Protein AF-A0AAW6EBH7-F1 (afdb_monomer_lite)

pLDDT: mean 76.97, std 14.74, range [30.23, 96.5]

Radius of gyration: 25.91 Å; chains: 1; bounding box: 58×56×72 Å

Foldseek 3Di:
DPDPPQDVLNVLLVVVVVVVVVVVVVVCPVVVVVVVVVVLVVVLVVVLVVPPPPVVVSVVSVVVSVVVVVVVVVVVVVVVVVVVVVVVVCLVVVVPPLVVLLVCCVNQLVSLLVVLVVLLVCCQVCVVPDDPVRVLVSLLSSLVSLLVNLVSLLVCLSVVVVQEDCDPCCVVPVSHDYPVVVVVSVVSSVQSRWDWDDDPQAWIKTWRGDPPDPRTDIHIDGDDPVSVVSVVVSVVSSVVSVVSNVVSVVSSCVVCVVCVVVPD

Secondary structure (DSSP, 8-state):
----PPPHHHHHHHHHHHHHHHHHHHT-HHHHHHHHHHHHHHHHHHHHHHTTT-HHHHHHHHHHHHHHHHHHHHHHHHHHHHHHHHHHHHHHTT-S-HHHHHHHIIIIIHHHHHHHHHHHHHHHHHTTTS-HHHHHHHHHHHHHHHHHHHHHHHTTGGGHHHHEES-HHHHHHH-PEEHHHHHHHHHHHHHHSPEEEEETTTEEEEEES-TTSTT-EEEEEE--HHHHHHHHHHHHHHHHHHHHHHHHHHHHHHHHHTTGGG--

Structure (mmCIF, N/CA/C/O backbone):
data_AF-A0AAW6EBH7-F1
#
_entry.id   AF-A0AAW6EBH7-F1
#
loop_
_atom_site.group_PDB
_atom_site.id
_atom_site.type_symbol
_atom_site.label_atom_id
_atom_site.label_alt_id
_atom_site.label_comp_id
_atom_site.label_asym_id
_atom_site.label_entity_id
_atom_site.label_seq_id
_atom_site.pdbx_PDB_ins_code
_atom_site.Cartn_x
_atom_site.Cartn_y
_atom_site.Cartn_z
_atom_site.occupancy
_atom_site.B_iso_or_equiv
_atom_site.auth_seq_id
_atom_site.auth_comp_id
_atom_site.auth_asym_id
_atom_site.auth_atom_id
_atom_site.pdbx_PDB_model_num
ATOM 1 N N . MET A 1 1 ? 12.430 17.322 -23.556 1.00 30.23 1 MET A N 1
ATOM 2 C CA . MET A 1 1 ? 11.686 16.835 -22.374 1.00 30.23 1 MET A CA 1
ATOM 3 C C . MET A 1 1 ? 10.198 16.854 -22.704 1.00 30.23 1 MET A C 1
ATOM 5 O O . MET A 1 1 ? 9.618 17.930 -22.773 1.00 30.23 1 MET A O 1
ATOM 9 N N . LYS A 1 2 ? 9.589 15.702 -23.018 1.00 34.19 2 LYS A N 1
ATOM 10 C CA . LYS A 1 2 ? 8.123 15.614 -23.096 1.00 34.19 2 LYS A CA 1
ATOM 11 C C . LYS A 1 2 ? 7.612 15.612 -21.656 1.00 34.19 2 LYS A C 1
ATOM 13 O O . LYS A 1 2 ? 7.973 14.725 -20.893 1.00 34.19 2 LYS A O 1
ATOM 18 N N . TYR A 1 3 ? 6.868 16.648 -21.285 1.00 39.41 3 TYR A N 1
ATOM 19 C CA . TYR A 1 3 ? 6.261 16.780 -19.965 1.00 39.41 3 TYR A CA 1
ATOM 20 C C . TYR A 1 3 ? 5.386 15.555 -19.681 1.00 39.41 3 TYR A C 1
ATOM 22 O O . TYR A 1 3 ? 4.477 15.257 -20.458 1.00 39.41 3 TYR A O 1
ATOM 30 N N . ILE A 1 4 ? 5.658 14.858 -18.577 1.00 45.28 4 ILE A N 1
ATOM 31 C CA . ILE A 1 4 ? 4.699 13.928 -17.979 1.00 45.28 4 ILE A CA 1
ATOM 32 C C . ILE A 1 4 ? 3.518 14.803 -17.565 1.00 45.28 4 ILE A C 1
ATOM 34 O O . ILE A 1 4 ? 3.624 15.616 -16.648 1.00 45.28 4 ILE A O 1
ATOM 38 N N . LYS A 1 5 ? 2.428 14.734 -18.327 1.00 43.59 5 LYS A N 1
ATOM 39 C CA . LYS A 1 5 ? 1.193 15.438 -17.999 1.00 43.59 5 LYS A CA 1
ATOM 40 C C . LYS A 1 5 ? 0.606 14.707 -16.800 1.00 43.59 5 LYS A C 1
ATOM 42 O O . LYS A 1 5 ? 0.303 13.521 -16.927 1.00 43.59 5 LYS A O 1
ATOM 47 N N . PHE A 1 6 ? 0.497 15.381 -15.657 1.00 44.84 6 PHE A N 1
ATOM 48 C CA . PHE A 1 6 ? -0.235 14.813 -14.535 1.00 44.84 6 PHE A CA 1
ATOM 49 C C . PHE A 1 6 ? -1.642 14.469 -15.028 1.00 44.84 6 PHE A C 1
ATOM 51 O O . PHE A 1 6 ? -2.294 15.287 -15.676 1.00 44.84 6 PHE A O 1
ATOM 58 N N . THR A 1 7 ? -2.067 13.228 -14.822 1.00 60.81 7 THR A N 1
ATOM 59 C CA . THR A 1 7 ? -3.453 12.847 -15.111 1.00 60.81 7 THR A CA 1
ATOM 60 C C . THR A 1 7 ? -4.364 13.530 -14.089 1.00 60.81 7 THR A C 1
ATOM 62 O O . THR A 1 7 ? -3.941 13.767 -12.958 1.00 60.81 7 THR A O 1
ATOM 65 N N . ASP A 1 8 ? -5.617 13.824 -14.443 1.00 55.00 8 ASP A N 1
ATOM 66 C CA . ASP A 1 8 ? -6.574 14.517 -13.554 1.00 55.00 8 ASP A CA 1
ATOM 67 C C . ASP A 1 8 ? -6.682 13.857 -12.157 1.00 55.00 8 ASP A C 1
ATOM 69 O O . ASP A 1 8 ? -6.955 14.504 -11.146 1.00 55.00 8 ASP A O 1
ATOM 73 N N . TRP A 1 9 ? -6.394 12.556 -12.073 1.00 57.38 9 TRP A N 1
ATOM 74 C CA . TRP A 1 9 ? -6.361 11.777 -10.835 1.00 57.38 9 TRP A CA 1
ATOM 75 C C . TRP A 1 9 ? -5.127 12.032 -9.960 1.00 57.38 9 TRP A C 1
ATOM 77 O O . TRP A 1 9 ? -5.246 12.040 -8.735 1.00 57.38 9 TRP A O 1
ATOM 87 N N . GLN A 1 10 ? -3.958 12.287 -10.559 1.00 57.97 10 GLN A N 1
ATOM 88 C CA . GLN A 1 10 ? -2.766 12.745 -9.835 1.00 57.97 10 GLN A CA 1
ATOM 89 C C . GLN A 1 10 ? -3.013 14.108 -9.191 1.00 57.97 10 GLN A C 1
ATOM 91 O O . GLN A 1 10 ? -2.682 14.294 -8.021 1.00 57.97 10 GLN A O 1
ATOM 96 N N . GLU A 1 11 ? -3.665 15.026 -9.907 1.00 68.94 11 GLU A N 1
ATOM 97 C CA . GLU A 1 11 ? -4.041 16.333 -9.358 1.00 68.94 11 GLU A CA 1
ATOM 98 C C . GLU A 1 11 ? -5.078 16.211 -8.231 1.00 68.94 11 GLU A C 1
ATOM 100 O O . GLU A 1 11 ? -4.975 16.898 -7.212 1.00 68.94 11 GLU A O 1
ATOM 105 N N . LEU A 1 12 ? -6.045 15.293 -8.357 1.00 69.94 12 LEU A N 1
ATOM 106 C CA . LEU A 1 12 ? -7.022 14.999 -7.303 1.00 69.94 12 LEU A CA 1
ATOM 107 C C . LEU A 1 12 ? -6.380 14.402 -6.043 1.00 69.94 12 LEU A C 1
ATOM 109 O O . LEU A 1 12 ? -6.738 14.811 -4.936 1.00 69.94 12 LEU A O 1
ATOM 113 N N . GLY A 1 13 ? -5.447 13.457 -6.194 1.00 63.84 13 GLY A N 1
ATOM 114 C CA . GLY A 1 13 ? -4.683 12.895 -5.078 1.00 63.84 13 GLY A CA 1
ATOM 115 C C . GLY A 1 13 ? -3.861 13.971 -4.368 1.00 63.84 13 GLY A C 1
ATOM 116 O O . GLY A 1 13 ? -3.983 14.144 -3.156 1.00 63.84 13 GLY A O 1
ATOM 117 N N . LEU A 1 14 ? -3.130 14.779 -5.144 1.00 72.56 14 LEU A N 1
ATOM 118 C CA . LEU A 1 14 ? -2.322 15.883 -4.629 1.00 72.56 14 LEU A CA 1
ATOM 119 C C . LEU A 1 14 ? -3.177 16.909 -3.870 1.00 72.56 14 LEU A C 1
ATOM 121 O O . LEU A 1 14 ? -2.802 17.363 -2.793 1.00 72.56 14 LEU A O 1
ATOM 125 N N . LYS A 1 15 ? -4.358 17.248 -4.399 1.00 76.06 15 LYS A N 1
ATOM 126 C CA . LYS A 1 15 ? -5.296 18.168 -3.746 1.00 76.06 15 LYS A CA 1
ATOM 127 C C . LYS A 1 15 ? -5.773 17.636 -2.392 1.00 76.06 15 LYS A C 1
ATOM 129 O O . LYS A 1 15 ? -5.818 18.400 -1.430 1.00 76.06 15 LYS A O 1
ATOM 134 N N . LYS A 1 16 ? -6.098 16.342 -2.303 1.00 71.69 16 LYS A N 1
ATOM 135 C CA . LYS A 1 16 ? -6.512 15.708 -1.039 1.00 71.69 16 LYS A CA 1
ATOM 136 C C . LYS A 1 16 ? -5.374 15.682 -0.019 1.00 71.69 16 LYS A C 1
ATOM 138 O O . LYS A 1 16 ? -5.606 16.017 1.140 1.00 71.69 16 LYS A O 1
ATOM 143 N N . ASP A 1 17 ? -4.156 15.369 -0.456 1.00 73.62 17 ASP A N 1
ATOM 144 C CA . ASP A 1 17 ? -2.973 15.383 0.409 1.00 73.62 17 ASP A CA 1
ATOM 145 C C . ASP A 1 17 ? -2.676 16.799 0.934 1.00 73.62 17 ASP A C 1
ATOM 147 O O . ASP A 1 17 ? -2.412 16.987 2.123 1.00 73.62 17 ASP A O 1
ATOM 151 N N . VAL A 1 18 ? -2.801 17.824 0.084 1.00 77.31 18 VAL A N 1
ATOM 152 C CA . VAL A 1 18 ? -2.658 19.235 0.481 1.00 77.31 18 VAL A CA 1
ATOM 153 C C . VAL A 1 18 ? -3.722 19.646 1.504 1.00 77.31 18 VAL A C 1
ATOM 155 O O . VAL A 1 18 ? -3.405 20.339 2.476 1.00 77.31 18 VAL A O 1
ATOM 158 N N . ASP A 1 19 ? -4.970 19.210 1.333 1.00 73.38 19 ASP A N 1
ATOM 159 C CA . ASP A 1 19 ? -6.050 19.504 2.279 1.00 73.38 19 ASP A CA 1
ATOM 160 C C . ASP A 1 19 ? -5.835 18.820 3.645 1.00 73.38 19 ASP A C 1
ATOM 162 O O . ASP A 1 19 ? -6.065 19.444 4.688 1.00 73.38 19 ASP A O 1
ATOM 166 N N . ASP A 1 20 ? -5.336 17.582 3.667 1.00 73.50 20 ASP A N 1
ATOM 167 C CA . ASP A 1 20 ? -4.972 16.865 4.897 1.00 73.50 20 ASP A CA 1
ATOM 168 C C . ASP A 1 20 ? -3.780 17.521 5.614 1.00 73.50 20 ASP A C 1
ATOM 170 O O . ASP A 1 20 ? -3.823 17.729 6.836 1.00 73.50 20 ASP A O 1
ATOM 174 N N . ILE A 1 21 ? -2.743 17.927 4.870 1.00 71.06 21 ILE A N 1
ATOM 175 C CA . ILE A 1 21 ? -1.613 18.701 5.407 1.00 71.06 21 ILE A CA 1
ATOM 176 C C . ILE A 1 21 ? -2.128 20.002 6.021 1.00 71.06 21 ILE A C 1
ATOM 178 O O . ILE A 1 21 ? -1.807 20.321 7.167 1.00 71.06 21 ILE A O 1
ATOM 182 N N . ARG A 1 22 ? -2.993 20.733 5.308 1.00 76.88 22 ARG A N 1
ATOM 183 C CA . ARG A 1 22 ? -3.586 21.982 5.798 1.00 76.88 22 ARG A CA 1
ATOM 184 C C . ARG A 1 22 ? -4.357 21.774 7.099 1.00 76.88 22 ARG A C 1
ATOM 186 O O . ARG A 1 22 ? -4.211 22.581 8.018 1.00 76.88 22 ARG A O 1
ATOM 193 N N . ARG A 1 23 ? -5.167 20.714 7.204 1.00 71.19 23 ARG A N 1
ATOM 194 C CA . ARG A 1 23 ? -5.906 20.369 8.435 1.00 71.19 23 ARG A CA 1
ATOM 195 C C . ARG A 1 23 ? -4.962 20.025 9.584 1.00 71.19 23 ARG A C 1
ATOM 197 O O . ARG A 1 23 ? -5.179 20.484 10.706 1.00 71.19 23 ARG A O 1
ATOM 204 N N . THR A 1 24 ? -3.901 19.279 9.295 1.00 65.19 24 THR A N 1
ATOM 205 C CA . THR A 1 24 ? -2.901 18.859 10.283 1.00 65.19 24 THR A CA 1
ATOM 206 C C . THR A 1 24 ? -2.092 20.045 10.804 1.00 65.19 24 THR A C 1
ATOM 208 O O . THR A 1 24 ? -1.956 20.192 12.018 1.00 65.19 24 THR A O 1
ATOM 211 N N . ILE A 1 25 ? -1.662 20.956 9.924 1.00 63.72 25 ILE A N 1
ATOM 212 C CA . ILE A 1 25 ? -1.002 22.217 10.298 1.00 63.72 25 ILE A CA 1
ATOM 213 C C . ILE A 1 25 ? -1.929 23.060 11.178 1.00 63.72 25 ILE A C 1
ATOM 215 O O . ILE A 1 25 ? -1.510 23.556 12.219 1.00 63.72 25 ILE A O 1
ATOM 219 N N . LYS A 1 26 ? -3.220 23.154 10.830 1.00 63.09 26 LYS A N 1
ATOM 220 C CA . LYS A 1 26 ? -4.211 23.876 11.644 1.00 63.09 26 LYS A CA 1
ATOM 221 C C . LYS A 1 26 ? -4.402 23.284 13.045 1.00 63.09 26 LYS A C 1
ATOM 223 O O . LYS A 1 26 ? -4.904 23.974 13.927 1.00 63.09 26 LYS A O 1
ATOM 228 N N . SER A 1 27 ? -4.042 22.016 13.253 1.00 61.81 27 SER A N 1
ATOM 229 C CA . SER A 1 27 ? -4.275 21.316 14.517 1.00 61.81 27 SER A CA 1
ATOM 230 C C . SER A 1 27 ? -3.287 21.679 15.634 1.00 61.81 27 SER A C 1
ATOM 232 O O . SER A 1 27 ? -3.526 21.263 16.765 1.00 61.81 27 SER A O 1
ATOM 234 N N . ASN A 1 28 ? -2.223 22.455 15.356 1.00 56.47 28 ASN A N 1
ATOM 235 C CA . ASN A 1 28 ? -1.238 23.049 16.290 1.00 56.47 28 ASN A CA 1
ATOM 236 C C . ASN A 1 28 ? -0.628 22.141 17.388 1.00 56.47 28 ASN A C 1
ATOM 238 O O . ASN A 1 28 ? 0.199 22.603 18.173 1.00 56.47 28 ASN A O 1
ATOM 242 N N . LYS A 1 29 ? -0.967 20.848 17.453 1.00 54.03 29 LYS A N 1
ATOM 243 C CA . LYS A 1 29 ? -0.611 19.954 18.566 1.00 54.03 29 LYS A CA 1
ATOM 244 C C . LYS A 1 29 ? 0.894 19.741 18.717 1.00 54.03 29 LYS A C 1
ATOM 246 O O . LYS A 1 29 ? 1.368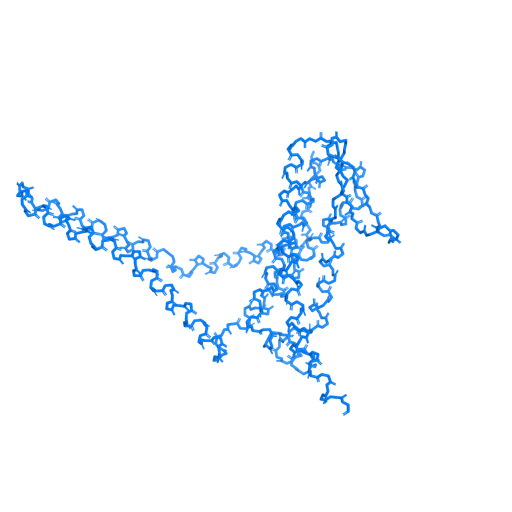 19.635 19.841 1.00 54.03 29 LYS A O 1
ATOM 251 N N . SER A 1 30 ? 1.637 19.698 17.609 1.00 53.75 30 SER A N 1
ATOM 252 C CA . SER A 1 30 ? 3.090 19.483 17.645 1.00 53.75 30 SER A CA 1
ATOM 253 C C . SER A 1 30 ? 3.871 20.746 18.008 1.00 53.75 30 SER A C 1
ATOM 255 O O . SER A 1 30 ? 4.877 20.636 18.697 1.00 53.75 30 SER A O 1
ATOM 257 N N . LEU A 1 31 ? 3.404 21.929 17.588 1.00 55.16 31 LEU A N 1
ATOM 258 C CA . LEU A 1 31 ? 4.073 23.207 17.867 1.00 55.16 31 LEU A CA 1
ATOM 259 C C . LEU A 1 31 ? 4.028 23.555 19.357 1.00 55.16 31 LEU A C 1
ATOM 261 O O . LEU A 1 31 ? 5.021 23.997 19.919 1.00 55.16 31 LEU A O 1
ATOM 265 N N . ILE A 1 32 ? 2.902 23.285 20.021 1.00 56.88 32 ILE A N 1
ATOM 266 C CA . ILE A 1 32 ? 2.743 23.577 21.452 1.00 56.88 32 ILE A CA 1
ATOM 267 C C . ILE A 1 32 ? 3.753 22.775 22.290 1.00 56.88 32 ILE A C 1
ATOM 269 O O . ILE A 1 32 ? 4.333 23.310 23.231 1.00 56.88 32 ILE A O 1
ATOM 273 N N . SER A 1 33 ? 4.014 21.512 21.931 1.00 54.28 33 SER A N 1
ATOM 274 C CA . SER A 1 33 ? 4.935 20.657 22.690 1.00 54.28 33 SER A CA 1
ATOM 275 C C . SER A 1 33 ? 6.393 21.111 22.587 1.00 54.28 33 SER A C 1
ATOM 277 O O . SER A 1 33 ? 7.095 21.091 23.596 1.00 54.28 33 SER A O 1
ATOM 279 N N . THR A 1 34 ? 6.863 21.513 21.402 1.00 64.81 34 THR A N 1
ATOM 280 C CA . THR A 1 34 ? 8.240 22.001 21.219 1.00 64.81 34 THR A CA 1
ATOM 281 C C . THR A 1 34 ? 8.438 23.373 21.857 1.00 64.81 34 THR A C 1
ATOM 283 O O . THR A 1 34 ? 9.408 23.557 22.588 1.00 64.81 34 THR A O 1
ATOM 286 N N . THR A 1 35 ? 7.478 24.292 21.709 1.00 63.81 35 THR A N 1
ATOM 287 C CA . THR A 1 35 ? 7.549 25.621 22.342 1.00 63.81 35 THR A CA 1
ATOM 288 C C . THR A 1 35 ? 7.547 25.539 23.874 1.00 63.81 35 THR A C 1
ATOM 290 O O . THR A 1 35 ? 8.257 26.299 24.534 1.00 63.81 35 THR A O 1
ATOM 293 N N . CYS A 1 36 ? 6.810 24.596 24.474 1.00 62.97 36 CYS A N 1
ATOM 294 C CA . CYS A 1 36 ? 6.852 24.381 25.924 1.00 62.97 36 CYS A CA 1
ATOM 295 C C . CYS A 1 36 ? 8.232 23.907 26.410 1.00 62.97 36 CYS A C 1
ATOM 297 O O . CYS A 1 36 ? 8.708 24.393 27.435 1.00 62.97 36 CYS A O 1
ATOM 299 N N . VAL A 1 37 ? 8.890 23.003 25.676 1.00 68.06 37 VAL A N 1
ATOM 300 C CA . VAL A 1 37 ? 10.243 22.530 26.021 1.00 68.06 37 VAL A CA 1
ATOM 301 C C . VAL A 1 37 ? 11.261 23.662 25.888 1.00 68.06 37 VAL A C 1
ATOM 303 O O . VAL A 1 37 ? 12.045 23.882 26.809 1.00 68.06 37 VAL A O 1
ATOM 306 N N . GLU A 1 38 ? 11.206 24.431 24.800 1.00 70.69 38 GLU A N 1
ATOM 307 C CA . GLU A 1 38 ? 12.081 25.594 24.590 1.00 70.69 38 GLU A CA 1
ATOM 308 C C . GLU A 1 38 ? 11.918 26.642 25.701 1.00 70.69 38 GLU A C 1
ATOM 310 O O . GLU A 1 38 ? 12.908 27.168 26.210 1.00 70.69 38 GLU A O 1
ATOM 315 N N . THR A 1 39 ? 10.683 26.885 26.149 1.00 70.69 39 THR A N 1
ATOM 316 C CA . THR A 1 39 ? 10.397 27.823 27.247 1.00 70.69 39 THR A CA 1
ATOM 317 C C . THR A 1 39 ? 10.984 27.335 28.575 1.00 70.69 39 THR A C 1
ATOM 319 O O . THR A 1 39 ? 11.572 28.122 29.314 1.00 70.69 39 THR A O 1
ATOM 322 N N . ILE A 1 40 ? 10.874 26.037 28.880 1.00 71.88 40 ILE A N 1
ATOM 323 C CA . ILE A 1 40 ? 11.453 25.456 30.103 1.00 71.88 40 ILE A CA 1
ATOM 324 C C . 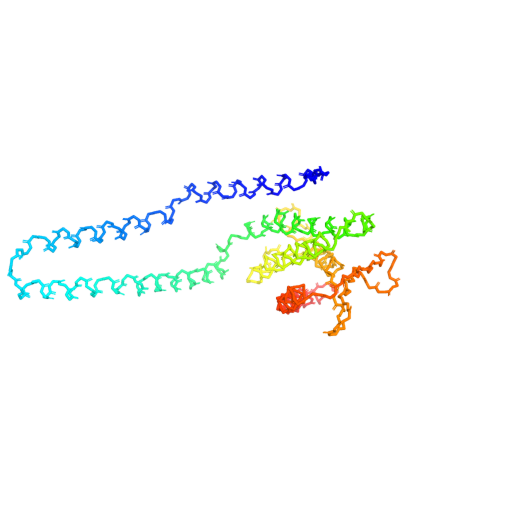ILE A 1 40 ? 12.984 25.558 30.078 1.00 71.88 40 ILE A C 1
ATOM 326 O O . ILE A 1 40 ? 13.581 25.966 31.074 1.00 71.88 40 ILE A O 1
ATOM 330 N N . VAL A 1 41 ? 13.620 25.252 28.942 1.00 74.88 41 VAL A N 1
ATOM 331 C CA . VAL A 1 41 ? 15.079 25.380 28.779 1.00 74.88 41 VAL A CA 1
ATOM 332 C C . VAL A 1 41 ? 15.526 26.834 28.952 1.00 74.88 41 VAL A C 1
ATOM 334 O O . VAL A 1 41 ? 16.499 27.095 29.661 1.00 74.88 41 VAL A O 1
ATOM 337 N N . ALA A 1 42 ? 14.787 27.790 28.382 1.00 76.31 42 ALA A N 1
ATOM 338 C CA . ALA A 1 42 ? 15.072 29.212 28.549 1.00 76.31 42 ALA A CA 1
ATOM 339 C C . ALA A 1 42 ? 14.967 29.656 30.021 1.00 76.31 42 ALA A C 1
ATOM 341 O O . ALA A 1 42 ? 15.850 30.361 30.507 1.00 76.31 42 ALA A O 1
ATOM 342 N N . ILE A 1 43 ? 13.945 29.198 30.757 1.00 74.88 43 ILE A N 1
ATOM 343 C CA . ILE A 1 43 ? 13.778 29.499 32.190 1.00 74.88 43 ILE A CA 1
ATOM 344 C C . ILE A 1 43 ? 14.930 28.913 33.017 1.00 74.88 43 ILE A C 1
ATOM 346 O O . ILE A 1 43 ? 15.478 29.611 33.870 1.00 74.88 43 ILE A O 1
ATOM 350 N N . ILE A 1 44 ? 15.337 27.666 32.755 1.00 72.88 44 ILE A N 1
ATOM 351 C CA . ILE A 1 44 ? 16.469 27.024 33.446 1.00 72.88 44 ILE A CA 1
ATOM 352 C C . ILE A 1 44 ? 17.768 27.799 33.189 1.00 72.88 44 ILE A C 1
ATOM 354 O O . ILE A 1 44 ? 18.518 28.065 34.128 1.00 72.88 44 ILE A O 1
ATOM 358 N N . SER A 1 45 ? 18.010 28.213 31.940 1.00 72.12 45 SER A N 1
ATOM 359 C CA . SER A 1 45 ? 19.190 29.006 31.578 1.00 72.12 45 SER A CA 1
ATOM 360 C C . SER A 1 45 ? 19.220 30.353 32.302 1.00 72.12 45 SER A C 1
ATOM 362 O O . SER A 1 45 ? 20.274 30.770 32.775 1.00 72.12 45 SER A O 1
ATOM 364 N N . LEU A 1 46 ? 18.071 31.023 32.412 1.00 73.94 46 LEU A N 1
ATOM 365 C CA . LEU A 1 46 ? 17.950 32.325 33.070 1.00 73.94 46 LEU A CA 1
ATOM 366 C C . LEU A 1 46 ? 18.140 32.193 34.593 1.00 73.94 46 LEU A C 1
ATOM 368 O O . LEU A 1 46 ? 18.832 33.001 35.208 1.00 73.94 46 LEU A O 1
ATOM 372 N N . MET A 1 47 ? 17.611 31.124 35.195 1.00 67.94 47 MET A N 1
ATOM 373 C CA . MET A 1 47 ? 17.815 30.815 36.616 1.00 67.94 47 MET A CA 1
ATOM 374 C C . MET A 1 47 ? 19.280 30.500 36.940 1.00 67.94 47 MET A C 1
ATOM 376 O O . MET A 1 47 ? 19.789 30.993 37.942 1.00 67.94 47 MET A O 1
ATOM 380 N N . LEU A 1 48 ? 19.991 29.763 36.077 1.00 66.38 48 LEU A N 1
ATOM 381 C CA . LEU A 1 48 ? 21.434 29.528 36.228 1.00 66.38 48 LEU A CA 1
ATOM 382 C C . LEU A 1 48 ? 22.242 30.834 36.216 1.00 66.38 48 LEU A C 1
ATOM 384 O O . LEU A 1 48 ? 23.215 30.951 36.959 1.00 66.38 48 LEU A O 1
ATOM 388 N N . SER A 1 49 ? 21.823 31.833 35.431 1.00 66.44 49 SER A N 1
ATOM 389 C CA . SER A 1 49 ? 22.461 33.156 35.418 1.00 66.44 49 SER A CA 1
ATOM 390 C C . SER A 1 49 ? 22.252 33.950 36.715 1.00 66.44 49 SER A C 1
ATOM 392 O O . SER A 1 49 ? 23.084 34.794 37.040 1.00 66.44 49 SER A O 1
ATOM 394 N N . PHE A 1 50 ? 21.188 33.683 37.483 1.00 66.81 50 PHE A N 1
ATOM 395 C CA . PHE A 1 50 ? 20.918 34.378 38.750 1.00 66.81 50 PHE A CA 1
ATOM 396 C C . PHE A 1 50 ? 21.751 33.871 39.938 1.00 66.81 50 PHE A C 1
ATOM 398 O O . PHE A 1 50 ? 21.900 34.601 40.916 1.00 66.81 50 PHE A O 1
ATOM 405 N N . PHE A 1 51 ? 22.320 32.661 39.874 1.00 63.81 51 PHE A N 1
ATOM 406 C CA . PHE A 1 51 ? 23.070 32.065 40.993 1.00 63.81 51 PHE A CA 1
ATOM 407 C C . PHE A 1 51 ? 24.522 32.576 41.156 1.00 63.81 51 PHE A C 1
ATOM 409 O O . PHE A 1 51 ? 25.238 32.093 42.031 1.00 63.81 51 PHE A O 1
ATOM 416 N N . GLY A 1 52 ? 24.955 33.592 40.397 1.00 65.19 52 GLY A N 1
ATOM 417 C CA . GLY A 1 52 ? 26.216 34.311 40.663 1.00 65.19 52 GLY A CA 1
ATOM 418 C C . GLY A 1 52 ? 27.465 33.424 40.575 1.00 65.19 52 GLY A C 1
ATOM 419 O O . GLY A 1 52 ? 27.571 32.678 39.616 1.00 65.19 52 GLY A O 1
ATOM 420 N N . ASP A 1 53 ? 28.392 33.497 41.543 1.00 62.56 53 ASP A N 1
ATOM 421 C CA . ASP A 1 53 ? 29.636 32.689 41.669 1.00 62.56 53 ASP A CA 1
ATOM 422 C C . ASP A 1 53 ? 29.570 31.628 42.794 1.00 62.56 53 ASP A C 1
ATOM 424 O O . ASP A 1 53 ? 30.585 31.100 43.238 1.00 62.56 53 ASP A O 1
ATOM 428 N N . ASP A 1 54 ? 28.371 31.302 43.286 1.00 71.94 54 ASP A N 1
ATOM 429 C CA . ASP A 1 54 ? 28.200 30.318 44.365 1.00 71.94 54 ASP A CA 1
ATOM 430 C C . ASP A 1 54 ? 28.203 28.883 43.798 1.00 71.94 54 ASP A C 1
ATOM 432 O O . ASP A 1 54 ? 27.165 28.329 43.413 1.00 71.94 54 ASP A O 1
ATOM 436 N N . ASP A 1 55 ? 29.402 28.307 43.683 1.00 71.44 55 ASP A N 1
ATOM 437 C CA . ASP A 1 55 ? 29.652 27.031 43.001 1.00 71.44 55 ASP A CA 1
ATOM 438 C C . ASP A 1 55 ? 28.896 25.841 43.619 1.00 71.44 55 ASP A C 1
ATOM 440 O O . ASP A 1 55 ? 28.405 24.981 42.883 1.00 71.44 55 ASP A O 1
ATOM 444 N N . GLU A 1 56 ? 28.700 25.800 44.942 1.00 73.88 56 GLU A N 1
ATOM 445 C CA . GLU A 1 56 ? 27.937 24.720 45.592 1.00 73.88 56 GLU A CA 1
ATOM 446 C C . GLU A 1 56 ? 26.458 24.740 45.184 1.00 73.88 56 GLU A C 1
ATOM 448 O O . GLU A 1 56 ? 25.882 23.703 44.828 1.00 73.88 56 GLU A O 1
ATOM 453 N N . LYS A 1 57 ? 25.830 25.923 45.172 1.00 69.62 57 LYS A N 1
ATOM 454 C CA . LYS A 1 57 ? 24.418 26.055 44.780 1.00 69.62 57 LYS A CA 1
ATOM 455 C C . LYS A 1 57 ? 24.218 25.820 43.289 1.00 69.62 57 LYS A C 1
ATOM 457 O O . LYS A 1 57 ? 23.213 25.213 42.911 1.00 69.62 57 LYS A O 1
ATOM 462 N N . LYS A 1 58 ? 25.177 26.228 42.451 1.00 69.88 58 LYS A N 1
ATOM 463 C CA . LYS A 1 58 ? 25.169 25.915 41.014 1.00 69.88 58 LYS A CA 1
ATOM 464 C C . LYS A 1 58 ? 25.187 24.413 40.763 1.00 69.88 58 LYS A C 1
ATOM 466 O O . LYS A 1 58 ? 24.383 23.940 39.964 1.00 69.88 58 LYS A O 1
ATOM 471 N N . ILE A 1 59 ? 26.049 23.662 41.454 1.00 72.75 59 ILE A N 1
ATOM 472 C CA . ILE A 1 59 ? 26.153 22.204 41.282 1.00 72.75 59 ILE A CA 1
ATOM 473 C C . ILE A 1 59 ? 24.846 21.515 41.700 1.00 72.75 59 ILE A C 1
ATOM 475 O O . ILE A 1 59 ? 24.330 20.671 40.964 1.00 72.75 59 ILE A O 1
ATOM 479 N N . ILE A 1 60 ? 24.259 21.905 42.838 1.00 74.44 60 ILE A N 1
ATOM 480 C CA . ILE A 1 60 ? 22.977 21.348 43.303 1.00 74.44 60 ILE A CA 1
ATOM 481 C C . ILE A 1 60 ? 21.846 21.666 42.309 1.00 74.44 60 ILE A C 1
ATOM 483 O O . ILE A 1 60 ? 21.087 20.771 41.931 1.00 74.44 60 ILE A O 1
ATOM 487 N N . PHE A 1 61 ? 21.749 22.912 41.837 1.00 71.31 61 PHE A N 1
ATOM 488 C CA . PHE A 1 61 ? 20.710 23.328 40.889 1.00 71.31 61 PHE A CA 1
ATOM 489 C C . PHE A 1 61 ? 20.874 22.680 39.505 1.00 71.31 61 PHE A C 1
ATOM 491 O O . PHE A 1 61 ? 19.885 22.285 38.879 1.00 71.31 61 PHE A O 1
ATOM 498 N N . PHE A 1 62 ? 22.113 22.516 39.038 1.00 73.81 62 PHE A N 1
ATOM 499 C CA . PHE A 1 62 ? 22.432 21.821 37.792 1.00 73.81 62 PHE A CA 1
ATOM 500 C C . PHE A 1 62 ? 21.996 20.352 37.845 1.00 73.81 62 PHE A C 1
ATOM 502 O O . PHE A 1 62 ? 21.322 19.874 36.930 1.00 73.81 62 PHE A O 1
ATOM 509 N N . ASN A 1 63 ? 22.269 19.666 38.960 1.00 74.44 63 ASN A N 1
ATOM 510 C CA . ASN A 1 63 ? 21.833 18.285 39.170 1.00 74.44 63 ASN A CA 1
ATOM 511 C C . ASN A 1 63 ? 20.297 18.155 39.179 1.00 74.44 63 ASN A C 1
ATOM 513 O O . ASN A 1 63 ? 19.757 17.253 38.540 1.00 74.44 63 ASN A O 1
ATOM 517 N N . ILE A 1 64 ? 19.576 19.081 39.825 1.00 77.56 64 ILE A N 1
ATOM 518 C CA . ILE A 1 64 ? 18.099 19.104 39.811 1.00 77.56 64 ILE A CA 1
ATOM 519 C C . ILE A 1 64 ? 17.561 19.369 38.394 1.00 77.56 64 ILE A C 1
ATOM 521 O O . ILE A 1 64 ? 16.613 18.715 37.956 1.00 77.56 64 ILE A O 1
ATOM 525 N N . SER A 1 65 ? 18.185 20.284 37.650 1.00 71.50 65 SER A N 1
ATOM 526 C CA . SER A 1 65 ? 17.782 20.627 36.279 1.00 71.50 65 SER A CA 1
ATOM 527 C C . SER A 1 65 ? 17.945 19.448 35.314 1.00 71.50 65 SER A C 1
ATOM 529 O O . SER A 1 65 ? 17.064 19.206 34.488 1.00 71.50 65 SER A O 1
ATOM 531 N N . ILE A 1 66 ? 19.021 18.663 35.456 1.00 75.50 66 ILE A N 1
ATOM 532 C CA . ILE A 1 66 ? 19.229 17.427 34.685 1.00 75.50 66 ILE A CA 1
ATOM 533 C C . ILE A 1 66 ? 18.140 16.396 34.994 1.00 75.50 66 ILE A C 1
ATOM 535 O O . ILE A 1 66 ? 17.607 15.781 34.071 1.00 75.50 66 ILE A O 1
ATOM 539 N N . ILE A 1 67 ? 17.769 16.227 36.267 1.00 77.19 67 ILE A N 1
ATOM 540 C CA . ILE A 1 67 ? 16.708 15.290 36.668 1.00 77.19 67 ILE A CA 1
ATOM 541 C C . ILE A 1 67 ? 15.368 15.682 36.026 1.00 77.19 67 ILE A C 1
ATOM 543 O O . ILE A 1 67 ? 14.667 14.817 35.499 1.00 77.19 67 ILE A O 1
ATOM 547 N N . ILE A 1 68 ? 15.030 16.976 36.002 1.00 75.44 68 ILE A N 1
ATOM 548 C CA . ILE A 1 68 ? 13.814 17.478 35.341 1.00 75.44 68 ILE A CA 1
ATOM 549 C C . ILE A 1 68 ? 13.875 17.228 33.828 1.00 75.44 68 ILE A C 1
ATOM 551 O O . ILE A 1 68 ? 12.896 16.759 33.248 1.00 75.44 68 ILE A O 1
ATOM 555 N N . LEU A 1 69 ? 15.020 17.481 33.189 1.00 70.94 69 LEU A N 1
ATOM 556 C CA . LEU A 1 69 ? 15.185 17.284 31.748 1.00 70.94 69 LEU A CA 1
ATOM 557 C C . LEU A 1 69 ? 15.076 15.803 31.350 1.00 70.94 69 LEU A C 1
ATOM 559 O O . LEU A 1 69 ? 14.459 15.488 30.335 1.00 70.94 69 LEU A O 1
ATOM 563 N N . LEU A 1 70 ? 15.612 14.892 32.169 1.00 71.69 70 LEU A N 1
ATOM 564 C CA . LEU A 1 70 ? 15.499 13.441 31.981 1.00 71.69 70 LEU A CA 1
ATOM 565 C C . LEU A 1 70 ? 14.092 12.905 32.280 1.00 71.69 70 LEU A C 1
ATOM 567 O O . LEU A 1 70 ? 13.685 11.895 31.705 1.00 71.69 70 LEU A O 1
ATOM 571 N N . ALA A 1 71 ? 13.318 13.583 33.128 1.00 73.88 71 ALA A N 1
ATOM 572 C CA . ALA A 1 71 ? 11.932 13.210 33.392 1.00 73.88 71 ALA A CA 1
ATOM 573 C C . ALA A 1 71 ? 11.014 13.459 32.180 1.00 73.88 71 ALA A C 1
ATOM 575 O O . ALA A 1 71 ? 10.041 12.730 32.004 1.00 73.88 71 ALA A O 1
ATOM 576 N N . ILE A 1 72 ? 11.329 14.428 31.310 1.00 72.56 72 ILE A N 1
ATOM 577 C CA . ILE A 1 72 ? 10.532 14.759 30.114 1.00 72.56 72 ILE A CA 1
ATOM 578 C C . ILE A 1 72 ? 10.407 13.575 29.130 1.00 72.56 72 ILE A C 1
ATOM 580 O O . ILE A 1 72 ? 9.273 13.239 28.785 1.00 72.56 72 ILE A O 1
ATOM 584 N N . PRO A 1 73 ? 11.489 12.902 28.680 1.00 69.38 73 PRO A N 1
ATOM 585 C CA . PRO A 1 73 ? 11.377 11.744 27.788 1.00 69.38 73 PRO A CA 1
ATOM 586 C C . PRO A 1 73 ? 10.710 10.535 28.457 1.00 69.38 73 PRO A C 1
ATOM 588 O O . PRO A 1 73 ? 9.994 9.781 27.800 1.00 69.38 73 PRO A O 1
ATOM 591 N N . ILE A 1 74 ? 10.883 10.364 29.771 1.00 71.56 74 ILE A N 1
ATOM 592 C CA . ILE A 1 74 ? 10.206 9.299 30.526 1.00 71.56 74 ILE A CA 1
ATOM 593 C C . ILE A 1 74 ? 8.697 9.570 30.576 1.00 71.56 74 ILE A C 1
ATOM 595 O O . ILE A 1 74 ? 7.891 8.678 30.311 1.00 71.56 74 ILE A O 1
ATOM 599 N N . PHE A 1 75 ? 8.305 10.814 30.859 1.00 75.06 75 PHE A N 1
ATOM 600 C CA . PHE A 1 75 ? 6.906 11.225 30.913 1.00 75.06 75 PHE A CA 1
ATOM 601 C C . PHE A 1 75 ? 6.248 11.204 29.528 1.00 75.06 75 PHE A C 1
ATOM 603 O O . PHE A 1 75 ? 5.098 10.786 29.410 1.00 75.06 75 PHE A O 1
ATOM 610 N N . SER A 1 76 ? 6.966 11.584 28.465 1.00 69.81 76 SER A N 1
ATOM 611 C CA . SER A 1 76 ? 6.456 11.504 27.092 1.00 69.81 76 SER A CA 1
ATOM 612 C C . SER A 1 76 ? 6.278 10.053 26.629 1.00 69.81 76 SER A C 1
ATOM 614 O O . SER A 1 76 ? 5.254 9.735 26.023 1.00 69.81 76 SER A O 1
ATOM 616 N N . GLY A 1 77 ? 7.202 9.154 26.988 1.00 66.31 77 GLY A N 1
ATOM 617 C CA . GLY A 1 77 ? 7.071 7.713 26.759 1.00 66.31 77 GLY A CA 1
ATOM 618 C C . GLY A 1 77 ? 5.891 7.099 27.519 1.00 66.31 77 GLY A C 1
ATOM 619 O O . GLY A 1 77 ? 5.099 6.353 26.942 1.00 66.31 77 GLY A O 1
ATOM 620 N N . LEU A 1 78 ? 5.702 7.475 28.789 1.00 71.38 78 LEU A N 1
ATOM 621 C CA . LEU A 1 78 ? 4.533 7.088 29.590 1.00 71.38 78 LEU A CA 1
ATOM 622 C C . LEU A 1 78 ? 3.223 7.626 28.998 1.00 71.38 78 LEU A C 1
ATOM 624 O O . LEU A 1 78 ? 2.245 6.888 28.907 1.00 71.38 78 LEU A O 1
ATOM 628 N N . TRP A 1 79 ? 3.198 8.878 28.538 1.00 73.00 79 TRP A N 1
ATOM 629 C CA . TRP A 1 79 ? 2.043 9.470 27.859 1.00 73.00 79 TRP A CA 1
ATOM 630 C C . TRP A 1 79 ? 1.713 8.750 26.547 1.00 73.00 79 TRP A C 1
ATOM 632 O O . TRP A 1 79 ? 0.542 8.510 26.249 1.00 73.00 79 TRP A O 1
ATOM 642 N N . PHE A 1 80 ? 2.732 8.359 25.778 1.00 68.44 80 PHE A N 1
ATOM 643 C CA . PHE A 1 80 ? 2.569 7.548 24.574 1.00 68.44 80 PHE A CA 1
ATOM 644 C C . PHE A 1 80 ? 1.951 6.184 24.899 1.00 68.44 80 PHE A C 1
ATOM 646 O O . PHE A 1 80 ? 0.958 5.815 24.278 1.00 68.44 80 PHE A O 1
ATOM 653 N N . LEU A 1 81 ? 2.457 5.484 25.922 1.00 64.88 81 LEU A N 1
ATOM 654 C CA . LEU A 1 81 ? 1.898 4.208 26.383 1.00 64.88 81 LEU A CA 1
ATOM 655 C C . LEU A 1 81 ? 0.447 4.349 26.859 1.00 64.88 81 LEU A C 1
ATOM 657 O O . LEU A 1 81 ? -0.403 3.545 26.484 1.00 64.88 81 LEU A O 1
ATOM 661 N N . VAL A 1 82 ? 0.137 5.393 27.633 1.00 74.00 82 VAL A N 1
ATOM 662 C CA . VAL A 1 82 ? -1.234 5.685 28.079 1.00 74.00 82 VAL A CA 1
ATOM 663 C C . VAL A 1 82 ? -2.151 5.960 26.889 1.00 74.00 82 VAL A C 1
ATOM 665 O O . VAL A 1 82 ? -3.277 5.468 26.880 1.00 74.00 82 VAL A O 1
ATOM 668 N N . ASN A 1 83 ? -1.695 6.696 25.871 1.00 69.88 83 ASN A N 1
ATOM 669 C CA . ASN A 1 83 ? -2.480 6.905 24.653 1.00 69.88 83 ASN A CA 1
ATOM 670 C C . ASN A 1 83 ? -2.675 5.609 23.872 1.00 69.88 83 ASN A C 1
ATOM 672 O O . ASN A 1 83 ? -3.791 5.348 23.448 1.00 69.88 83 ASN A O 1
ATOM 676 N N . LEU A 1 84 ? -1.654 4.758 23.773 1.00 64.31 84 LEU A N 1
ATOM 677 C CA . LEU A 1 84 ? -1.746 3.454 23.116 1.00 64.31 84 LEU A CA 1
ATOM 678 C C . LEU A 1 84 ? -2.797 2.568 23.806 1.00 64.31 84 LEU A C 1
ATOM 680 O O . LEU A 1 84 ? -3.706 2.051 23.158 1.00 64.31 84 LEU A O 1
ATOM 684 N N . VAL A 1 85 ? -2.756 2.488 25.141 1.00 72.56 85 VAL A N 1
ATOM 685 C CA . VAL A 1 85 ? -3.754 1.762 25.948 1.00 72.56 85 VAL A CA 1
ATOM 686 C C . VAL A 1 85 ? -5.140 2.399 25.825 1.00 72.56 85 VAL A C 1
ATOM 688 O O . VAL A 1 85 ? -6.143 1.695 25.708 1.00 72.56 85 VAL A O 1
ATOM 691 N N . LYS A 1 86 ? -5.228 3.732 25.815 1.00 69.19 86 LYS A N 1
ATOM 692 C CA . LYS A 1 86 ? -6.490 4.464 25.654 1.00 69.19 86 LYS A CA 1
ATOM 693 C C . LYS A 1 86 ? -7.084 4.274 24.263 1.00 69.19 86 LYS A C 1
ATOM 695 O O . LYS A 1 86 ? -8.301 4.180 24.155 1.00 69.19 86 LYS A O 1
ATOM 700 N N . ASP A 1 87 ? -6.265 4.187 23.226 1.00 57.56 87 ASP A N 1
ATOM 701 C CA . ASP A 1 87 ? -6.690 3.944 21.851 1.00 57.56 87 ASP A CA 1
ATOM 702 C C . ASP A 1 87 ? -7.114 2.484 21.663 1.00 57.56 87 ASP A C 1
ATOM 704 O O . ASP A 1 87 ? -8.131 2.230 21.020 1.00 57.56 87 ASP A O 1
ATOM 708 N N . MET A 1 88 ? -6.458 1.533 22.337 1.00 60.44 88 MET A N 1
ATOM 709 C CA . MET A 1 88 ? -6.932 0.146 22.447 1.00 60.44 88 MET A CA 1
ATOM 710 C C . MET A 1 88 ? -8.262 0.040 23.216 1.00 60.44 88 MET A C 1
ATOM 712 O O . MET A 1 88 ? -9.170 -0.682 22.806 1.00 60.44 88 MET A O 1
ATOM 716 N N . TYR A 1 89 ? -8.430 0.793 24.302 1.00 62.09 89 TYR A N 1
ATOM 717 C CA . TYR A 1 89 ? -9.683 0.829 25.061 1.00 62.09 89 TYR A CA 1
ATOM 718 C C . TYR A 1 89 ? -10.813 1.534 24.289 1.00 62.09 89 TYR A C 1
ATOM 720 O O . TYR A 1 89 ? -11.966 1.104 24.296 1.00 62.09 89 TYR A O 1
ATOM 728 N N . LYS A 1 90 ? -10.500 2.605 23.558 1.00 51.31 90 LYS A N 1
ATOM 729 C CA . LYS A 1 90 ? -11.435 3.263 22.636 1.00 51.31 90 LYS A CA 1
ATOM 730 C C . LYS A 1 90 ? -11.771 2.373 21.442 1.00 51.31 90 LYS A C 1
ATOM 732 O O . LYS A 1 90 ? -12.914 2.398 20.994 1.00 51.31 90 LYS A O 1
ATOM 737 N N . SER A 1 91 ? -10.830 1.557 20.969 1.00 49.62 91 SER A N 1
ATOM 738 C CA . SER A 1 91 ? -11.059 0.521 19.957 1.00 49.62 91 SER A CA 1
ATOM 739 C C . SER A 1 91 ? -12.134 -0.466 20.407 1.00 49.62 91 SER A C 1
ATOM 741 O O . SER A 1 91 ? -13.121 -0.676 19.689 1.00 49.62 91 SER A O 1
ATOM 743 N N . SER A 1 92 ? -12.023 -0.972 21.643 1.00 53.22 92 SER A N 1
ATOM 744 C CA . SER A 1 92 ? -13.011 -1.900 22.206 1.00 53.22 92 SER A CA 1
ATOM 745 C C . SER A 1 92 ? -14.381 -1.244 22.423 1.00 53.22 92 SER A C 1
ATOM 747 O O . SER A 1 92 ? -15.403 -1.869 22.150 1.00 53.22 92 SER A O 1
ATOM 749 N N . LYS A 1 93 ? -14.425 0.046 22.790 1.00 51.22 93 LYS A N 1
ATOM 750 C CA . LYS A 1 93 ? -15.672 0.825 22.935 1.00 51.22 93 LYS A CA 1
ATOM 751 C C . LYS A 1 93 ? -16.240 1.430 21.643 1.00 51.22 93 LYS A C 1
ATOM 753 O O . LYS A 1 93 ? -17.281 2.074 21.694 1.00 51.22 93 LYS A O 1
ATOM 758 N N . GLY A 1 94 ? -15.605 1.231 20.484 1.00 46.75 94 GLY A N 1
ATOM 759 C CA . GLY A 1 94 ? -16.092 1.779 19.208 1.00 46.75 94 GLY A CA 1
ATOM 760 C C . GLY A 1 94 ? -15.869 3.282 19.004 1.00 46.75 94 GLY A C 1
ATOM 761 O O . GLY A 1 94 ? -16.528 3.875 18.164 1.00 46.75 94 GLY A O 1
ATOM 762 N N . MET A 1 95 ? -14.921 3.876 19.731 1.00 47.88 95 MET A N 1
ATOM 763 C CA . MET A 1 95 ? -14.445 5.257 19.564 1.00 47.88 95 MET A CA 1
ATOM 764 C C . MET A 1 95 ? -13.215 5.378 18.643 1.00 47.88 95 MET A C 1
ATOM 766 O O . MET A 1 95 ? -12.629 6.457 18.555 1.00 47.88 95 MET A O 1
ATOM 770 N N . LEU A 1 96 ? -12.777 4.300 17.982 1.00 54.31 96 LEU A N 1
ATOM 771 C CA . LEU A 1 96 ? -11.884 4.455 16.833 1.00 54.31 96 LEU A CA 1
ATOM 772 C C . LEU A 1 96 ? -12.677 5.107 15.707 1.00 54.31 96 LEU A C 1
ATOM 774 O O . LEU A 1 96 ? -13.822 4.729 15.467 1.00 54.31 96 LEU A O 1
ATOM 778 N N . ASN A 1 97 ? -12.075 6.090 15.043 1.00 63.31 97 ASN A N 1
ATOM 779 C CA . ASN A 1 97 ? -12.716 6.851 13.981 1.00 63.31 97 ASN A CA 1
ATOM 780 C C . ASN A 1 97 ? -12.860 5.950 12.738 1.00 63.31 97 ASN A C 1
ATOM 782 O O . ASN A 1 97 ? -12.064 5.996 11.806 1.00 63.31 97 ASN A O 1
ATOM 786 N N . VAL A 1 98 ? -13.853 5.056 12.764 1.00 71.25 98 VAL A N 1
ATOM 787 C CA . VAL A 1 98 ? -14.186 4.131 11.670 1.00 71.25 98 VAL A CA 1
ATOM 788 C C . VAL A 1 98 ? -14.448 4.924 10.388 1.00 71.25 98 VAL A C 1
ATOM 790 O O . VAL A 1 98 ? -14.023 4.495 9.321 1.00 71.25 98 VAL A O 1
ATOM 793 N N . SER A 1 99 ? -15.036 6.123 10.515 1.00 77.00 99 SER A N 1
ATOM 794 C CA . SER A 1 99 ? -15.191 7.073 9.408 1.00 77.00 99 SER A CA 1
ATOM 795 C C . SER A 1 99 ? -13.853 7.411 8.756 1.00 77.00 99 SER A C 1
ATOM 797 O O . SER A 1 99 ? -13.743 7.268 7.550 1.00 77.00 99 SER A O 1
ATOM 799 N N . ASP A 1 100 ? -12.816 7.759 9.526 1.00 81.12 100 ASP A N 1
ATOM 800 C CA . ASP A 1 100 ? -11.508 8.110 8.954 1.00 81.12 100 ASP A CA 1
ATOM 801 C C . ASP A 1 100 ? -10.882 6.927 8.205 1.00 81.12 100 ASP A C 1
ATOM 803 O O . ASP A 1 100 ? -10.203 7.123 7.202 1.00 81.12 100 ASP A O 1
ATOM 807 N N . LYS A 1 101 ? -11.105 5.688 8.666 1.00 85.31 101 LYS A N 1
ATOM 808 C CA . LYS A 1 101 ? -10.612 4.482 7.979 1.00 85.31 101 LYS A CA 1
ATOM 809 C C . LYS A 1 101 ? -11.369 4.193 6.688 1.00 85.31 101 LYS A C 1
ATOM 811 O O . LYS A 1 101 ? -10.738 3.834 5.696 1.00 85.31 101 LYS A O 1
ATOM 816 N N . ILE A 1 102 ? -12.683 4.396 6.684 1.00 85.81 102 ILE A N 1
ATOM 817 C CA . ILE A 1 102 ? -13.503 4.319 5.471 1.00 85.81 102 ILE A CA 1
ATOM 818 C C . ILE A 1 102 ? -13.068 5.404 4.477 1.00 85.81 102 ILE A C 1
ATOM 820 O O . ILE A 1 102 ? -12.764 5.104 3.324 1.00 85.81 102 ILE A O 1
ATOM 824 N N . ASP A 1 103 ? -12.940 6.647 4.946 1.00 85.62 103 ASP A N 1
ATOM 825 C CA . ASP A 1 103 ? -12.514 7.785 4.135 1.00 85.62 103 ASP A CA 1
ATOM 826 C C . ASP A 1 103 ? -11.096 7.575 3.588 1.00 85.62 103 ASP A C 1
ATOM 828 O O . ASP A 1 103 ? -10.824 7.897 2.433 1.00 85.62 103 ASP A O 1
ATOM 832 N N . SER A 1 104 ? -10.185 7.007 4.381 1.00 87.38 104 SER A N 1
ATOM 833 C CA . SER A 1 104 ? -8.826 6.674 3.949 1.00 87.38 104 SER A CA 1
ATOM 834 C C . SER A 1 104 ? -8.821 5.598 2.861 1.00 87.38 104 SER A C 1
ATOM 836 O O . SER A 1 104 ? -8.114 5.725 1.861 1.00 87.38 104 SER A O 1
ATOM 838 N N . PHE A 1 105 ? -9.663 4.572 2.976 1.00 90.31 105 PHE A N 1
ATOM 839 C CA . PHE A 1 105 ? -9.795 3.561 1.930 1.00 90.31 105 PHE A CA 1
ATOM 840 C C . PHE A 1 105 ? -10.344 4.155 0.618 1.00 90.31 105 PHE A C 1
ATOM 842 O O . PHE A 1 105 ? -9.790 3.933 -0.463 1.00 90.31 105 PHE A O 1
ATOM 849 N N . ASP A 1 106 ? -11.402 4.961 0.700 1.00 86.19 106 ASP A N 1
ATOM 850 C CA . ASP A 1 106 ? -12.023 5.581 -0.473 1.00 86.19 106 ASP A CA 1
ATOM 851 C C . ASP A 1 106 ? -11.116 6.613 -1.144 1.00 86.19 106 ASP A C 1
ATOM 853 O O . ASP A 1 106 ? -11.059 6.696 -2.373 1.00 86.19 106 ASP A O 1
ATOM 857 N N . ASN A 1 107 ? -10.387 7.397 -0.350 1.00 86.56 107 ASN A N 1
ATOM 858 C CA . ASN A 1 107 ? -9.602 8.512 -0.859 1.00 86.56 107 ASN A CA 1
ATOM 859 C C . ASN A 1 107 ? -8.153 8.150 -1.163 1.00 86.56 107 ASN A C 1
ATOM 861 O O . ASN A 1 107 ? -7.639 8.605 -2.181 1.00 86.56 107 ASN A O 1
ATOM 865 N N . LYS A 1 108 ? -7.501 7.368 -0.299 1.00 90.56 108 LYS A N 1
ATOM 866 C CA . LYS A 1 108 ? -6.077 7.036 -0.413 1.00 90.56 108 LYS A CA 1
ATOM 867 C C . LYS A 1 108 ? -5.891 5.703 -1.111 1.00 90.56 108 LYS A C 1
ATOM 869 O O . LYS A 1 108 ? -5.312 5.679 -2.191 1.00 90.56 108 LYS A O 1
ATOM 874 N N . VAL A 1 109 ? -6.454 4.618 -0.568 1.00 93.69 109 VAL A N 1
ATOM 875 C CA . VAL A 1 109 ? -6.251 3.267 -1.127 1.00 93.69 109 VAL A CA 1
ATOM 876 C C . VAL A 1 109 ? -6.708 3.202 -2.582 1.00 93.69 109 VAL A C 1
ATOM 878 O O . VAL A 1 109 ? -5.941 2.750 -3.430 1.00 93.69 109 VAL A O 1
ATOM 881 N N . CYS A 1 110 ? -7.905 3.699 -2.903 1.00 90.00 110 CYS A N 1
ATOM 882 C CA . CYS A 1 110 ? -8.398 3.683 -4.284 1.00 90.00 110 CYS A CA 1
ATOM 883 C C . CYS A 1 110 ? -7.559 4.569 -5.220 1.00 90.00 110 CYS A C 1
ATOM 885 O O . CYS A 1 110 ? -7.231 4.144 -6.325 1.00 90.00 110 CYS A O 1
ATOM 887 N N . SER A 1 111 ? -7.158 5.762 -4.769 1.00 90.50 111 SER A N 1
ATOM 888 C CA . SER A 1 111 ? -6.334 6.687 -5.560 1.00 90.50 111 SER A CA 1
ATOM 889 C C . SER A 1 111 ? -4.940 6.119 -5.838 1.00 90.50 111 SER A C 1
ATOM 891 O O . SER A 1 111 ? -4.473 6.134 -6.973 1.00 90.50 111 SER A O 1
ATOM 893 N N . TRP A 1 112 ? -4.275 5.570 -4.822 1.00 94.50 112 TRP A N 1
ATOM 894 C CA . TRP A 1 112 ? -2.965 4.933 -4.969 1.00 94.50 112 TRP A CA 1
ATOM 895 C C . TRP A 1 112 ? -3.037 3.648 -5.798 1.00 94.50 112 TRP A C 1
ATOM 897 O O . TRP A 1 112 ? -2.131 3.390 -6.587 1.00 94.50 112 TRP A O 1
ATOM 907 N N . THR A 1 113 ? -4.137 2.892 -5.702 1.00 93.56 113 THR A N 1
ATOM 908 C CA . THR A 1 113 ? -4.378 1.736 -6.580 1.00 93.56 113 THR A CA 1
ATOM 909 C C . THR A 1 113 ? -4.429 2.192 -8.038 1.00 93.56 113 THR A C 1
ATOM 911 O O . THR A 1 113 ? -3.663 1.678 -8.849 1.00 93.56 113 THR A O 1
ATOM 914 N N . MET A 1 114 ? -5.236 3.214 -8.354 1.00 89.12 114 MET A N 1
ATOM 915 C CA . MET A 1 114 ? -5.301 3.797 -9.703 1.00 89.12 114 MET A CA 1
ATOM 916 C C . MET A 1 114 ? -3.947 4.342 -10.177 1.00 89.12 114 MET A C 1
ATOM 918 O O . MET A 1 114 ? -3.608 4.213 -11.353 1.00 89.12 114 MET A O 1
ATOM 922 N N . MET A 1 115 ? -3.154 4.924 -9.273 1.00 90.19 115 MET A N 1
ATOM 923 C CA . MET A 1 115 ? -1.801 5.393 -9.584 1.00 90.19 115 MET A CA 1
ATOM 924 C C . MET A 1 115 ? -0.895 4.243 -10.018 1.00 90.19 115 MET A C 1
ATOM 926 O O . MET A 1 115 ? -0.271 4.299 -11.075 1.00 90.19 115 MET A O 1
ATOM 930 N N . SER A 1 116 ? -0.861 3.181 -9.208 1.00 93.25 116 SER A N 1
ATOM 931 C CA . SER A 1 116 ? -0.024 2.013 -9.466 1.00 93.25 116 SER A CA 1
ATOM 932 C C . SER A 1 116 ? -0.393 1.337 -10.787 1.00 93.25 116 SER A C 1
ATOM 934 O O . SER A 1 116 ? 0.496 1.025 -11.574 1.00 93.25 116 SER A O 1
ATOM 936 N N . THR A 1 117 ? -1.689 1.200 -11.088 1.00 91.44 117 THR A N 1
ATOM 937 C CA . THR A 1 117 ? -2.146 0.626 -12.360 1.00 91.44 117 THR A CA 1
ATOM 938 C C . THR A 1 117 ? -1.826 1.537 -13.540 1.00 91.44 117 THR A C 1
ATOM 940 O O . THR A 1 117 ? -1.388 1.050 -14.572 1.00 91.44 117 THR A O 1
ATOM 943 N N . SER A 1 118 ? -1.943 2.858 -13.382 1.00 89.56 118 SER A N 1
ATOM 944 C CA . SER A 1 118 ? -1.593 3.805 -14.452 1.00 89.56 118 SER A CA 1
ATOM 945 C C . SER A 1 118 ? -0.105 3.740 -14.808 1.00 89.56 118 SER A C 1
ATOM 947 O O . SER A 1 118 ? 0.260 3.811 -15.979 1.00 89.56 118 SER A O 1
ATOM 949 N N . TYR A 1 119 ? 0.775 3.567 -13.819 1.00 91.06 119 TYR A N 1
ATOM 950 C CA . TYR A 1 119 ? 2.203 3.364 -14.078 1.00 91.06 119 TYR A CA 1
ATOM 951 C C . TYR A 1 119 ? 2.500 2.014 -14.729 1.00 91.06 119 TYR A C 1
ATOM 953 O O . TYR A 1 119 ? 3.350 1.948 -15.617 1.00 91.06 119 TYR A O 1
ATOM 961 N N . VAL A 1 120 ? 1.775 0.960 -14.347 1.00 90.25 120 VAL A N 1
ATOM 962 C CA . VAL A 1 120 ? 1.817 -0.332 -15.046 1.00 90.25 120 VAL A CA 1
ATOM 963 C C . VAL A 1 120 ? 1.414 -0.167 -16.514 1.00 90.25 120 VAL A C 1
ATOM 965 O O . VAL A 1 120 ? 2.112 -0.661 -17.398 1.00 90.25 120 VAL A O 1
ATOM 968 N N . ASP A 1 121 ? 0.353 0.587 -16.794 1.00 88.25 121 ASP A N 1
ATOM 969 C CA . ASP A 1 121 ? -0.118 0.839 -18.157 1.00 88.25 121 ASP A CA 1
ATOM 970 C C . ASP A 1 121 ? 0.877 1.670 -18.975 1.00 88.25 121 ASP A C 1
ATOM 972 O O . ASP A 1 121 ? 1.057 1.413 -20.168 1.00 88.25 121 ASP A O 1
ATOM 976 N N . ILE A 1 122 ? 1.577 2.622 -18.344 1.00 87.62 122 ILE A N 1
ATOM 977 C CA . ILE A 1 122 ? 2.678 3.367 -18.973 1.00 87.62 122 ILE A CA 1
ATOM 978 C C . ILE A 1 122 ? 3.826 2.418 -19.327 1.00 87.62 122 ILE A C 1
ATOM 980 O O . ILE A 1 122 ? 4.307 2.453 -20.461 1.00 87.62 122 ILE A O 1
ATOM 984 N N . LEU A 1 123 ? 4.240 1.547 -18.401 1.00 87.31 123 LEU A N 1
ATOM 985 C CA . LEU A 1 123 ? 5.283 0.556 -18.673 1.00 87.31 123 LEU A CA 1
ATOM 986 C C . LEU A 1 123 ? 4.883 -0.400 -19.802 1.00 87.31 123 LEU A C 1
ATOM 988 O O . LEU A 1 123 ? 5.718 -0.729 -20.635 1.00 87.31 123 LEU A O 1
ATOM 992 N N . ARG A 1 124 ? 3.612 -0.807 -19.878 1.00 84.19 124 ARG A N 1
ATOM 993 C CA . ARG A 1 124 ? 3.093 -1.666 -20.956 1.00 84.19 124 ARG A CA 1
ATOM 994 C C . ARG A 1 124 ? 3.059 -0.944 -22.305 1.00 84.19 124 ARG A C 1
ATOM 996 O O . ARG A 1 124 ? 3.620 -1.423 -23.290 1.00 84.19 124 ARG A O 1
ATOM 1003 N N . SER A 1 125 ? 2.429 0.226 -22.346 1.00 81.06 125 SER A N 1
ATOM 1004 C CA . SER A 1 125 ? 2.085 0.922 -23.594 1.00 81.06 125 SER A CA 1
ATOM 1005 C C . SER A 1 125 ? 3.267 1.651 -24.225 1.00 81.06 125 SER A C 1
ATOM 1007 O O . SER A 1 125 ? 3.322 1.809 -25.442 1.00 81.06 125 SER A O 1
ATOM 1009 N N . CYS A 1 126 ? 4.217 2.105 -23.408 1.00 76.88 126 CYS A N 1
ATOM 1010 C CA . CYS A 1 126 ? 5.283 3.000 -23.846 1.00 76.88 126 CYS A CA 1
ATOM 1011 C C . CYS A 1 126 ? 6.680 2.369 -23.748 1.00 76.88 126 CYS A C 1
ATOM 1013 O O . CYS A 1 126 ? 7.655 3.093 -23.941 1.00 76.88 126 CYS A O 1
ATOM 1015 N N . HIS A 1 127 ? 6.800 1.055 -23.507 1.00 70.69 127 HIS A N 1
ATOM 1016 C CA . HIS A 1 127 ? 8.078 0.365 -23.257 1.00 70.69 127 HIS A CA 1
ATOM 1017 C C . HIS A 1 127 ? 9.199 0.677 -24.265 1.00 70.69 127 HIS A C 1
ATOM 1019 O O . HIS A 1 127 ? 10.354 0.772 -23.876 1.00 70.69 127 HIS A O 1
ATOM 1025 N N . GLN A 1 128 ? 8.876 0.892 -25.544 1.00 73.00 128 GLN A N 1
ATOM 1026 C CA . GLN A 1 128 ? 9.868 1.197 -26.592 1.00 73.00 128 GLN A CA 1
ATOM 1027 C C . GLN A 1 128 ? 10.394 2.642 -26.554 1.00 73.00 128 GLN A C 1
ATOM 1029 O O . GLN A 1 128 ? 11.379 2.965 -27.210 1.00 73.00 128 GLN A O 1
ATOM 1034 N N . SER A 1 129 ? 9.707 3.531 -25.837 1.00 77.44 129 SER A N 1
ATOM 1035 C CA . SER A 1 129 ? 9.971 4.977 -25.805 1.00 77.44 129 SER A CA 1
ATOM 1036 C C . SER A 1 129 ? 10.535 5.476 -24.472 1.00 77.44 129 SER A C 1
ATOM 1038 O O . SER A 1 129 ? 10.837 6.663 -24.344 1.00 77.44 129 SER A O 1
ATOM 1040 N N . ILE A 1 130 ? 10.646 4.581 -23.491 1.00 82.00 130 ILE A N 1
ATOM 1041 C CA . ILE A 1 130 ? 11.070 4.860 -22.121 1.00 82.00 130 ILE A CA 1
ATOM 1042 C C . ILE A 1 130 ? 12.496 4.317 -21.950 1.00 82.00 130 ILE A C 1
ATOM 1044 O O . ILE A 1 130 ? 12.793 3.220 -22.416 1.00 82.00 130 ILE A O 1
ATOM 1048 N N . ASN A 1 131 ? 13.384 5.081 -21.312 1.00 88.06 131 ASN A N 1
ATOM 1049 C CA . ASN A 1 131 ? 14.747 4.621 -21.027 1.00 88.06 131 ASN A CA 1
ATOM 1050 C C . ASN A 1 131 ? 14.805 3.743 -19.759 1.00 88.06 131 ASN A C 1
ATOM 1052 O O . ASN A 1 131 ? 13.860 3.693 -18.973 1.00 88.06 131 ASN A O 1
ATOM 1056 N N . GLU A 1 132 ? 15.931 3.069 -19.533 1.00 86.81 132 GLU A N 1
ATOM 1057 C CA . GLU A 1 132 ? 16.109 2.171 -18.382 1.00 86.81 132 GLU A CA 1
ATOM 1058 C C . GLU A 1 132 ? 15.892 2.854 -17.026 1.00 86.81 132 GLU A C 1
ATOM 1060 O O . GLU A 1 132 ? 15.236 2.301 -16.145 1.00 86.81 132 GLU A O 1
ATOM 1065 N N . GLU A 1 133 ? 16.387 4.084 -16.866 1.00 87.75 133 GLU A N 1
ATOM 1066 C CA . GLU A 1 133 ? 16.212 4.869 -15.639 1.00 87.75 133 GLU A CA 1
ATOM 1067 C C . GLU A 1 133 ? 14.732 5.129 -15.336 1.00 87.75 133 GLU A C 1
ATOM 1069 O O . GLU A 1 133 ? 14.286 4.996 -14.197 1.00 87.75 133 GLU A O 1
ATOM 1074 N N . GLN A 1 134 ? 13.947 5.475 -16.357 1.00 89.00 134 GLN A N 1
ATOM 1075 C CA . GLN A 1 134 ? 12.511 5.691 -16.222 1.00 89.00 134 GLN A CA 1
ATOM 1076 C C . GLN A 1 134 ? 11.763 4.382 -15.957 1.00 89.00 134 GLN A C 1
ATOM 1078 O O . GLN A 1 134 ? 10.802 4.391 -15.188 1.00 89.00 134 GLN A O 1
ATOM 1083 N N . ILE A 1 135 ? 12.197 3.262 -16.545 1.00 89.38 135 ILE A N 1
ATOM 1084 C CA . ILE A 1 135 ? 11.643 1.939 -16.228 1.00 89.38 135 ILE A CA 1
ATOM 1085 C C . ILE A 1 135 ? 11.870 1.627 -14.746 1.00 89.38 135 ILE A C 1
ATOM 1087 O O . ILE A 1 135 ? 10.930 1.243 -14.047 1.00 89.38 135 ILE A O 1
ATOM 1091 N N . LEU A 1 136 ? 13.091 1.839 -14.249 1.00 89.94 136 LEU A N 1
ATOM 1092 C CA . LEU A 1 136 ? 13.437 1.597 -12.852 1.00 89.94 136 LEU A CA 1
ATOM 1093 C C . LEU A 1 136 ? 12.671 2.528 -11.902 1.00 89.94 136 LEU A C 1
ATOM 1095 O O . LEU A 1 136 ? 12.169 2.076 -10.873 1.00 89.94 136 LEU A O 1
ATOM 1099 N N . PHE A 1 137 ? 12.529 3.804 -12.264 1.00 91.44 137 PHE A N 1
ATOM 1100 C CA . PHE A 1 137 ? 11.719 4.769 -11.523 1.00 91.44 137 PHE A CA 1
ATOM 1101 C C . PHE A 1 137 ? 10.253 4.325 -11.432 1.00 91.44 137 PHE A C 1
ATOM 1103 O O . PHE A 1 137 ? 9.696 4.251 -10.339 1.00 91.44 137 PHE A O 1
ATOM 1110 N N . LEU A 1 138 ? 9.630 3.963 -12.558 1.00 91.81 138 LEU A N 1
ATOM 1111 C CA . LEU A 1 138 ? 8.242 3.493 -12.578 1.00 91.81 138 LEU A CA 1
ATOM 1112 C C . LEU A 1 138 ? 8.079 2.197 -11.779 1.00 91.81 138 LEU A C 1
ATOM 1114 O O . LEU A 1 138 ? 7.115 2.062 -11.030 1.00 91.81 138 LEU A O 1
ATOM 1118 N N . TYR A 1 139 ? 9.035 1.271 -11.870 1.00 92.50 139 TYR A N 1
ATOM 1119 C CA . TYR A 1 139 ? 9.062 0.067 -11.042 1.00 92.50 139 TYR A CA 1
ATOM 1120 C C . TYR A 1 139 ? 9.065 0.398 -9.542 1.00 92.50 139 TYR A C 1
ATOM 1122 O O . TYR A 1 139 ? 8.285 -0.181 -8.781 1.00 92.50 139 TYR A O 1
ATOM 1130 N N . GLN A 1 140 ? 9.907 1.337 -9.103 1.00 93.56 140 GLN A N 1
ATOM 1131 C CA . GLN A 1 140 ? 9.934 1.779 -7.708 1.00 93.56 140 GLN A CA 1
ATOM 1132 C C . GLN A 1 140 ? 8.606 2.423 -7.294 1.00 93.56 140 GLN A C 1
ATOM 1134 O O . GLN A 1 140 ? 8.063 2.064 -6.249 1.00 93.56 140 GLN A O 1
ATOM 1139 N N . GLU A 1 141 ? 8.065 3.326 -8.114 1.00 94.06 141 GLU A N 1
ATOM 1140 C CA . GLU A 1 141 ? 6.815 4.036 -7.830 1.00 94.06 141 GLU A CA 1
ATOM 1141 C C . GLU A 1 141 ? 5.623 3.075 -7.734 1.00 94.06 141 GLU A C 1
ATOM 1143 O O . GLU A 1 141 ? 4.836 3.161 -6.790 1.00 94.06 141 GLU A O 1
ATOM 1148 N N . ILE A 1 142 ? 5.507 2.109 -8.652 1.00 94.81 142 ILE A N 1
ATOM 1149 C CA . ILE A 1 142 ? 4.456 1.082 -8.599 1.00 94.81 142 ILE A CA 1
ATOM 1150 C C . ILE A 1 142 ? 4.520 0.341 -7.262 1.00 94.81 142 ILE A C 1
ATOM 1152 O O . ILE A 1 142 ? 3.523 0.275 -6.540 1.00 94.81 142 ILE A O 1
ATOM 1156 N N . ASN A 1 143 ? 5.697 -0.171 -6.894 1.00 95.12 143 ASN A N 1
ATOM 1157 C CA . ASN A 1 143 ? 5.869 -0.900 -5.638 1.00 95.12 143 ASN A CA 1
ATOM 1158 C C . ASN A 1 143 ? 5.593 -0.018 -4.416 1.00 95.12 143 ASN A C 1
ATOM 1160 O O . ASN A 1 143 ? 4.938 -0.464 -3.474 1.00 95.12 143 ASN A O 1
ATOM 1164 N N . TYR A 1 144 ? 6.022 1.242 -4.447 1.00 95.31 144 TYR A N 1
ATOM 1165 C CA . TYR A 1 144 ? 5.770 2.213 -3.391 1.00 95.31 144 TYR A CA 1
ATOM 1166 C C . TYR A 1 144 ? 4.272 2.437 -3.145 1.00 95.31 144 TYR A C 1
ATOM 1168 O O . TYR A 1 144 ? 3.815 2.301 -2.006 1.00 95.31 144 TYR A O 1
ATOM 1176 N N . TYR A 1 145 ? 3.488 2.718 -4.192 1.00 95.62 145 TYR A N 1
ATOM 1177 C CA . TYR A 1 145 ? 2.044 2.929 -4.044 1.00 95.62 145 TYR A CA 1
ATOM 1178 C C . TYR A 1 145 ? 1.311 1.658 -3.617 1.00 95.62 145 TYR A C 1
ATOM 1180 O O . TYR A 1 145 ? 0.437 1.733 -2.754 1.00 95.62 145 TYR A O 1
ATOM 1188 N N . ILE A 1 146 ? 1.697 0.486 -4.133 1.00 96.50 146 ILE A N 1
ATOM 1189 C CA . ILE A 1 146 ? 1.089 -0.777 -3.693 1.00 96.50 146 ILE A CA 1
ATOM 1190 C C . ILE A 1 146 ? 1.411 -1.039 -2.214 1.00 96.50 146 ILE A C 1
ATOM 1192 O O . ILE A 1 146 ? 0.520 -1.418 -1.457 1.00 96.50 146 ILE A O 1
ATOM 1196 N N . ASN A 1 147 ? 2.652 -0.813 -1.773 1.00 96.12 147 ASN A N 1
ATOM 1197 C CA . ASN A 1 147 ? 3.039 -0.981 -0.369 1.00 96.12 147 ASN A CA 1
ATOM 1198 C C . ASN A 1 147 ? 2.248 -0.036 0.551 1.00 96.12 147 ASN A C 1
ATOM 1200 O O . ASN A 1 147 ? 1.733 -0.485 1.573 1.00 96.12 147 ASN A O 1
ATOM 1204 N N . LYS A 1 148 ? 2.044 1.226 0.146 1.00 94.69 148 LYS A N 1
ATOM 1205 C CA . LYS A 1 148 ? 1.162 2.168 0.857 1.00 94.69 148 LYS A CA 1
ATOM 1206 C C . LYS A 1 148 ? -0.287 1.691 0.941 1.00 94.69 148 LYS A C 1
ATOM 1208 O O . LYS A 1 148 ? -0.904 1.790 1.999 1.00 94.69 148 LYS A O 1
ATOM 1213 N N . CYS A 1 149 ? -0.841 1.167 -0.155 1.00 96.44 149 CYS A N 1
ATOM 1214 C CA . CYS A 1 149 ? -2.182 0.582 -0.141 1.00 96.44 149 CYS A CA 1
ATOM 1215 C C . CYS A 1 149 ? -2.271 -0.565 0.868 1.00 96.44 149 CYS A C 1
ATOM 1217 O O . CYS A 1 149 ? -3.217 -0.612 1.649 1.00 96.44 149 CYS A O 1
ATOM 1219 N N . ILE A 1 150 ? -1.291 -1.473 0.860 1.00 95.75 150 ILE A N 1
ATOM 1220 C CA . ILE A 1 150 ? -1.253 -2.612 1.782 1.00 95.75 150 ILE A CA 1
ATOM 1221 C C . ILE A 1 150 ? -1.156 -2.132 3.228 1.00 95.75 150 ILE A C 1
ATOM 1223 O O . ILE A 1 150 ? -1.896 -2.634 4.067 1.00 95.75 150 ILE A O 1
ATOM 1227 N N . GLU A 1 151 ? -0.291 -1.163 3.525 1.00 93.69 151 GLU A N 1
ATOM 1228 C CA . GLU A 1 151 ? -0.149 -0.591 4.866 1.00 93.69 151 GLU A CA 1
ATOM 1229 C C . GLU A 1 151 ? -1.474 -0.013 5.377 1.00 93.69 151 GLU A C 1
ATOM 1231 O O . GLU A 1 151 ? -1.916 -0.324 6.486 1.00 93.69 151 GLU A O 1
ATOM 1236 N N . GLU A 1 152 ? -2.152 0.777 4.544 1.00 92.88 152 GLU A N 1
ATOM 1237 C CA . GLU A 1 152 ? -3.411 1.405 4.927 1.00 92.88 152 GLU A CA 1
ATOM 1238 C C . GLU A 1 152 ? -4.533 0.369 5.090 1.00 92.88 152 GLU A C 1
ATOM 1240 O O . GLU A 1 152 ? -5.275 0.427 6.072 1.00 92.88 152 GLU A O 1
ATOM 1245 N N . ILE A 1 153 ? -4.615 -0.631 4.202 1.00 93.81 153 ILE A N 1
ATOM 1246 C CA . ILE A 1 153 ? -5.541 -1.766 4.347 1.00 93.81 153 ILE A CA 1
ATOM 1247 C C . ILE A 1 153 ? -5.246 -2.518 5.649 1.00 9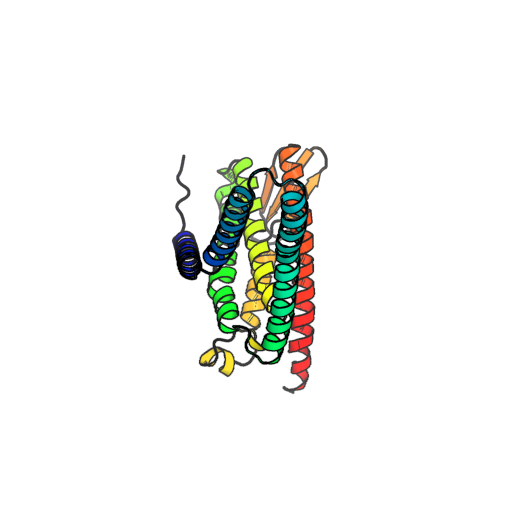3.81 153 ILE A C 1
ATOM 1249 O O . ILE A 1 153 ? -6.151 -2.725 6.458 1.00 93.81 153 ILE A O 1
ATOM 1253 N N . TYR A 1 154 ? -3.987 -2.873 5.901 1.00 90.88 154 TYR A N 1
ATOM 1254 C CA . TYR A 1 154 ? -3.572 -3.604 7.096 1.00 90.88 154 TYR A CA 1
ATOM 1255 C C . TYR A 1 154 ? -3.894 -2.830 8.380 1.00 90.88 154 TYR A C 1
ATOM 1257 O O . TYR A 1 154 ? -4.332 -3.407 9.373 1.00 90.88 154 TYR A O 1
ATOM 1265 N N . SER A 1 155 ? -3.792 -1.499 8.351 1.00 88.69 155 SER A N 1
ATOM 1266 C CA . SER A 1 155 ? -4.144 -0.640 9.487 1.00 88.69 155 SER A CA 1
ATOM 1267 C C . SER A 1 155 ? -5.621 -0.733 9.909 1.00 88.69 155 SER A C 1
ATOM 1269 O O . SER A 1 155 ? -5.972 -0.340 11.024 1.00 88.69 155 SER A O 1
ATOM 1271 N N . THR A 1 156 ? -6.498 -1.252 9.040 1.00 89.00 156 THR A N 1
ATOM 1272 C CA . THR A 1 156 ? -7.917 -1.484 9.357 1.00 89.00 156 THR A CA 1
ATOM 1273 C C . THR A 1 156 ? -8.150 -2.759 10.166 1.00 89.00 156 THR A C 1
ATOM 1275 O O . THR A 1 156 ? -9.243 -2.928 10.707 1.00 89.00 156 THR A O 1
ATOM 1278 N N . LEU A 1 157 ? -7.139 -3.625 10.318 1.00 86.56 157 LEU A N 1
ATOM 1279 C CA . LEU A 1 157 ? -7.238 -4.918 11.000 1.00 86.56 157 LEU A CA 1
ATOM 1280 C C . LEU A 1 157 ? -7.932 -4.852 12.381 1.00 86.56 157 LEU A C 1
ATOM 1282 O O . LEU A 1 157 ? -8.858 -5.636 12.604 1.00 86.56 157 LEU A O 1
ATOM 1286 N N . PRO A 1 158 ? -7.622 -3.893 13.284 1.00 82.44 158 PRO A N 1
ATOM 1287 C CA . PRO A 1 158 ? -8.272 -3.817 14.600 1.00 82.44 158 PRO A CA 1
ATOM 1288 C C . PRO A 1 158 ? -9.782 -3.537 14.539 1.00 82.44 158 PRO A C 1
ATOM 1290 O O . PRO A 1 158 ? -10.520 -3.868 15.466 1.00 82.44 158 PRO A O 1
ATOM 1293 N N . VAL A 1 159 ? -10.255 -2.918 13.453 1.00 83.44 159 VAL A N 1
ATOM 1294 C CA . VAL A 1 159 ? -11.649 -2.484 13.252 1.00 83.44 159 VAL A CA 1
ATOM 1295 C C . VAL A 1 159 ? -12.296 -3.131 12.032 1.00 83.44 159 VAL A C 1
ATOM 1297 O O . VAL A 1 159 ? -13.351 -2.692 11.586 1.00 83.44 159 VAL A O 1
ATOM 1300 N N . VAL A 1 160 ? -11.715 -4.214 11.522 1.00 86.06 160 VAL A N 1
ATOM 1301 C CA . VAL A 1 160 ? -12.097 -4.843 10.250 1.00 86.06 160 VAL A CA 1
ATOM 1302 C C . VAL A 1 160 ? -13.597 -5.183 10.169 1.00 86.06 160 VAL A C 1
ATOM 1304 O O . VAL A 1 160 ? -14.223 -4.969 9.141 1.00 86.06 160 VAL A O 1
ATOM 1307 N N . GLY A 1 161 ? -14.216 -5.587 11.287 1.00 82.38 161 GLY A N 1
ATOM 1308 C CA . GLY A 1 161 ? -15.654 -5.914 11.365 1.00 82.38 161 GLY A CA 1
ATOM 1309 C C . GLY A 1 161 ? -16.598 -4.710 11.407 1.00 82.38 161 GLY A C 1
ATOM 1310 O O . GLY A 1 161 ? -17.805 -4.884 11.352 1.00 82.38 161 GLY A O 1
ATOM 1311 N N . LYS A 1 162 ? -16.053 -3.502 11.568 1.00 83.12 162 LYS A N 1
ATOM 1312 C CA . LYS A 1 162 ? -16.791 -2.231 11.559 1.00 83.12 162 LYS A CA 1
ATOM 1313 C C . LYS A 1 162 ? -16.544 -1.440 10.274 1.00 83.12 162 LYS A C 1
ATOM 1315 O O . LYS A 1 162 ? -17.271 -0.502 9.995 1.00 83.12 162 LYS A O 1
ATOM 1320 N N . VAL A 1 163 ? -15.497 -1.785 9.523 1.00 86.75 163 VAL A N 1
ATOM 1321 C CA . VAL A 1 163 ? -15.132 -1.127 8.262 1.00 86.75 163 VAL A CA 1
ATOM 1322 C C . VAL A 1 163 ? -15.710 -1.890 7.073 1.00 86.75 163 VAL A C 1
ATOM 1324 O O . VAL A 1 163 ? -16.251 -1.265 6.162 1.00 86.75 163 VAL A O 1
ATOM 1327 N N . TYR A 1 164 ? -15.629 -3.224 7.095 1.00 90.44 164 TYR A N 1
ATOM 1328 C CA . TYR A 1 164 ? -16.071 -4.074 5.992 1.00 90.44 164 TYR A CA 1
ATOM 1329 C C . TYR A 1 164 ? -17.325 -4.871 6.340 1.00 90.44 164 TYR A C 1
ATOM 1331 O O . TYR A 1 164 ? -17.515 -5.277 7.486 1.00 90.44 164 TYR A O 1
ATOM 1339 N N . THR A 1 165 ? -18.169 -5.116 5.338 1.00 87.38 165 THR A N 1
ATOM 1340 C CA . THR A 1 165 ? -19.388 -5.921 5.485 1.00 87.38 165 THR A CA 1
ATOM 1341 C C . THR A 1 165 ? -19.795 -6.591 4.168 1.00 87.38 165 THR A C 1
ATOM 1343 O O . THR A 1 165 ? -19.421 -6.139 3.081 1.00 87.38 165 THR A O 1
ATOM 1346 N N . CYS A 1 166 ? -20.579 -7.666 4.269 1.00 84.38 166 CYS A N 1
ATOM 1347 C CA . CYS A 1 166 ? -21.307 -8.274 3.150 1.00 84.38 166 CYS A CA 1
ATOM 1348 C C . CYS A 1 166 ? -22.758 -7.773 3.052 1.00 84.38 166 CYS A C 1
ATOM 1350 O O . CYS A 1 166 ? -23.416 -8.033 2.049 1.00 84.38 166 CYS A O 1
ATOM 1352 N N . GLU A 1 167 ? -2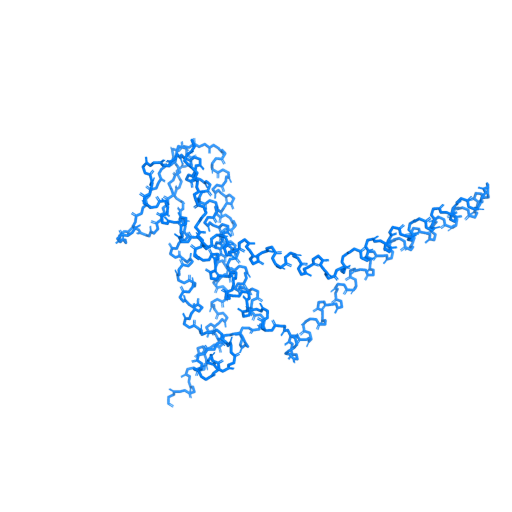3.273 -7.070 4.066 1.00 84.50 167 GLU A N 1
ATOM 1353 C CA . GLU A 1 167 ? -24.686 -6.694 4.131 1.00 84.50 167 GLU A CA 1
ATOM 1354 C C . GLU A 1 167 ? -24.998 -5.440 3.292 1.00 84.50 167 GLU A C 1
ATOM 1356 O O . GLU A 1 167 ? -24.504 -4.350 3.606 1.00 84.50 167 GLU A O 1
ATOM 1361 N N . PRO A 1 168 ? -25.879 -5.531 2.273 1.00 82.12 168 PRO A N 1
ATOM 1362 C CA . PRO A 1 168 ? -26.199 -4.400 1.397 1.00 82.12 168 PRO A CA 1
ATOM 1363 C C . PRO A 1 168 ? -26.735 -3.170 2.139 1.00 82.12 168 PRO A C 1
ATOM 1365 O O . PRO A 1 168 ? -26.369 -2.040 1.819 1.00 82.12 168 PRO A O 1
ATOM 1368 N N . ASN A 1 169 ? -27.554 -3.376 3.175 1.00 78.56 169 ASN A N 1
ATOM 1369 C CA . ASN A 1 169 ? -28.155 -2.283 3.945 1.00 78.56 169 ASN A CA 1
ATOM 1370 C C . ASN A 1 169 ? -27.105 -1.452 4.697 1.00 78.56 169 ASN A C 1
ATOM 1372 O O . ASN A 1 169 ? -27.212 -0.226 4.755 1.00 78.56 169 ASN A O 1
ATOM 1376 N N . MET A 1 170 ? -26.068 -2.099 5.236 1.00 78.62 170 MET A N 1
ATOM 1377 C CA . MET A 1 170 ? -24.971 -1.419 5.932 1.00 78.62 170 MET A CA 1
ATOM 1378 C C . MET A 1 170 ? -24.053 -0.655 4.967 1.00 78.62 170 MET A C 1
ATOM 1380 O O . MET A 1 170 ? -23.474 0.367 5.346 1.00 78.62 170 MET A O 1
ATOM 1384 N N . ILE A 1 171 ? -23.950 -1.110 3.716 1.00 78.62 171 ILE A N 1
ATOM 1385 C CA . ILE A 1 171 ? -23.189 -0.434 2.658 1.00 78.62 171 ILE A CA 1
ATOM 1386 C C . ILE A 1 171 ? -23.922 0.837 2.217 1.00 78.62 171 ILE A C 1
ATOM 1388 O O . ILE A 1 171 ? -23.340 1.919 2.235 1.00 78.62 171 ILE A O 1
ATOM 1392 N N . ILE A 1 172 ? -25.211 0.720 1.876 1.00 72.25 172 ILE A N 1
ATOM 1393 C CA . ILE A 1 172 ? -26.009 1.833 1.337 1.00 72.25 172 ILE A CA 1
ATOM 1394 C C . ILE A 1 172 ? -26.229 2.918 2.399 1.00 72.25 172 ILE A C 1
ATOM 1396 O O . ILE A 1 172 ? -26.046 4.101 2.120 1.00 72.25 172 ILE A O 1
ATOM 1400 N N . ASN A 1 173 ? -26.586 2.523 3.626 1.00 70.31 173 ASN A N 1
ATOM 1401 C CA . ASN A 1 173 ? -26.995 3.471 4.667 1.00 70.31 173 ASN A CA 1
ATOM 1402 C C . ASN A 1 173 ? -25.884 3.794 5.677 1.00 70.31 173 ASN A C 1
ATOM 1404 O O . ASN A 1 173 ? -25.935 4.830 6.336 1.00 70.31 173 ASN A O 1
ATOM 1408 N N . GLY A 1 174 ? -24.891 2.912 5.831 1.00 65.62 174 GLY A N 1
ATOM 1409 C CA . GLY A 1 174 ? -23.906 2.976 6.916 1.00 65.62 174 GLY A CA 1
ATOM 1410 C C . GLY A 1 174 ? -22.490 3.371 6.497 1.00 65.62 174 GLY A C 1
ATOM 1411 O O . GLY A 1 174 ? -21.610 3.342 7.350 1.00 65.62 174 GLY A O 1
ATOM 1412 N N . LYS A 1 175 ? -22.250 3.705 5.219 1.00 77.25 175 LYS A N 1
ATOM 1413 C CA . LYS A 1 175 ? -20.917 4.005 4.648 1.00 77.25 175 LYS A CA 1
ATOM 1414 C C . LYS A 1 175 ? -19.880 2.875 4.790 1.00 77.25 175 LYS A C 1
ATOM 1416 O O . LYS A 1 175 ? -18.689 3.128 4.673 1.00 77.25 175 LYS A O 1
ATOM 1421 N N . HIS A 1 176 ? -20.294 1.632 5.031 1.00 85.12 176 HIS A N 1
ATOM 1422 C CA . HIS A 1 176 ? -19.348 0.517 5.137 1.00 85.12 176 HIS A CA 1
ATOM 1423 C C . HIS A 1 176 ? -18.782 0.155 3.761 1.00 85.12 176 HIS A C 1
ATOM 1425 O O . HIS A 1 176 ? -19.446 0.315 2.734 1.00 85.12 176 HIS A O 1
ATOM 1431 N N . ILE A 1 177 ? -17.571 -0.392 3.738 1.00 87.19 177 ILE A N 1
ATOM 1432 C CA . ILE A 1 177 ? -16.950 -0.878 2.507 1.00 87.19 177 ILE A CA 1
ATOM 1433 C C . ILE A 1 177 ? -17.407 -2.314 2.266 1.00 87.19 177 ILE A C 1
ATOM 1435 O O . ILE A 1 177 ? -17.348 -3.161 3.156 1.00 87.19 177 ILE A O 1
ATOM 1439 N N . SER A 1 178 ? -17.851 -2.615 1.048 1.00 90.12 178 SER A N 1
ATOM 1440 C CA . SER A 1 178 ? -18.203 -3.990 0.707 1.00 90.12 178 SER A CA 1
ATOM 1441 C C . SER A 1 178 ? -16.960 -4.884 0.686 1.00 90.12 178 SER A C 1
ATOM 1443 O O . SER A 1 178 ? -15.914 -4.505 0.148 1.00 90.12 178 SER A O 1
ATOM 1445 N N . LEU A 1 179 ? -17.076 -6.100 1.224 1.00 90.00 179 LEU A N 1
ATOM 1446 C CA . LEU A 1 179 ? -15.990 -7.085 1.171 1.00 90.00 179 LEU A CA 1
ATOM 1447 C C . LEU A 1 179 ? -15.565 -7.395 -0.270 1.00 90.00 179 LEU A C 1
ATOM 1449 O O . LEU A 1 179 ? -14.373 -7.481 -0.555 1.00 90.00 179 LEU A O 1
ATOM 1453 N N . SER A 1 180 ? -16.510 -7.440 -1.212 1.00 87.81 180 SER A N 1
ATOM 1454 C CA . SER A 1 180 ? -16.203 -7.602 -2.639 1.00 87.81 180 SER A CA 1
ATOM 1455 C C . SER A 1 180 ? -15.300 -6.488 -3.174 1.00 87.81 180 SER A C 1
ATOM 1457 O O . SER A 1 180 ? -14.387 -6.756 -3.950 1.00 87.81 180 SER A O 1
ATOM 1459 N N . ARG A 1 181 ? -15.502 -5.234 -2.744 1.00 90.69 181 ARG A N 1
ATOM 1460 C CA . ARG A 1 181 ? -14.648 -4.111 -3.159 1.00 90.69 181 ARG A CA 1
ATOM 1461 C C . ARG A 1 181 ? -13.245 -4.228 -2.573 1.00 90.69 181 ARG A C 1
ATOM 1463 O O . ARG A 1 181 ? -12.283 -3.988 -3.298 1.00 90.69 181 ARG A O 1
ATOM 1470 N N . LEU A 1 182 ? -13.121 -4.637 -1.310 1.00 93.38 182 LEU A N 1
ATOM 1471 C CA . LEU A 1 182 ? -11.825 -4.940 -0.697 1.00 93.38 182 LEU A CA 1
ATOM 1472 C C . LEU A 1 182 ? -11.079 -6.023 -1.491 1.00 93.38 182 LEU A C 1
ATOM 1474 O O . LEU A 1 182 ? -9.937 -5.804 -1.891 1.00 93.38 182 LEU A O 1
ATOM 1478 N N . TYR A 1 183 ? -11.728 -7.156 -1.775 1.00 91.31 183 TYR A N 1
ATOM 1479 C CA . TYR A 1 183 ? -11.107 -8.244 -2.535 1.00 91.31 183 TYR A CA 1
ATOM 1480 C C . TYR A 1 183 ? -10.737 -7.837 -3.963 1.00 91.31 183 TYR A C 1
ATOM 1482 O O . TYR A 1 183 ? -9.661 -8.205 -4.434 1.00 91.31 183 TYR A O 1
ATOM 1490 N N . ASN A 1 184 ? -11.568 -7.032 -4.627 1.00 91.81 184 ASN A N 1
ATOM 1491 C CA . ASN A 1 184 ? -11.251 -6.498 -5.951 1.00 91.81 184 ASN A CA 1
ATOM 1492 C C . ASN A 1 184 ? -9.993 -5.625 -5.917 1.00 91.81 184 ASN A C 1
ATOM 1494 O O . ASN A 1 184 ? -9.097 -5.829 -6.733 1.00 91.81 184 ASN A O 1
ATOM 1498 N N . ILE A 1 185 ? -9.883 -4.705 -4.952 1.00 93.38 185 ILE A N 1
ATOM 1499 C CA . ILE A 1 185 ? -8.680 -3.878 -4.783 1.00 93.38 185 ILE A CA 1
ATOM 1500 C C . ILE A 1 185 ? -7.456 -4.757 -4.522 1.00 93.38 185 ILE A C 1
ATOM 1502 O O . ILE A 1 185 ? -6.449 -4.611 -5.205 1.00 93.38 185 ILE A O 1
ATOM 1506 N N . ILE A 1 186 ? -7.548 -5.725 -3.608 1.00 93.62 186 ILE A N 1
ATOM 1507 C CA . ILE A 1 186 ? -6.453 -6.666 -3.329 1.00 93.62 186 ILE A CA 1
ATOM 1508 C C . ILE A 1 186 ? -6.034 -7.421 -4.597 1.00 93.62 186 ILE A C 1
ATOM 1510 O O . ILE A 1 186 ? -4.840 -7.566 -4.859 1.00 93.62 186 ILE A O 1
ATOM 1514 N N . SER A 1 187 ? -6.993 -7.881 -5.404 1.00 91.00 187 SER A N 1
ATOM 1515 C CA . SER A 1 187 ? -6.702 -8.552 -6.672 1.00 91.00 187 SER A CA 1
ATOM 1516 C C . SER A 1 187 ? -5.992 -7.627 -7.658 1.00 91.00 187 SER A C 1
ATOM 1518 O O . SER A 1 187 ? -5.064 -8.072 -8.329 1.00 91.00 187 SER A O 1
ATOM 1520 N N . ILE A 1 188 ? -6.410 -6.362 -7.760 1.00 91.12 188 ILE A N 1
ATOM 1521 C CA . ILE A 1 188 ? -5.764 -5.373 -8.632 1.00 91.12 188 ILE A CA 1
ATOM 1522 C C . ILE A 1 188 ? -4.323 -5.136 -8.175 1.00 91.12 188 ILE A C 1
ATOM 1524 O O . ILE A 1 188 ? -3.412 -5.206 -8.991 1.00 91.12 188 ILE A O 1
ATOM 1528 N N . LEU A 1 189 ? -4.103 -4.939 -6.873 1.00 92.44 189 LEU A N 1
ATOM 1529 C CA . LEU A 1 189 ? -2.771 -4.731 -6.297 1.00 92.44 189 LEU A CA 1
ATOM 1530 C C . LEU A 1 189 ? -1.834 -5.919 -6.550 1.00 92.44 189 LEU A C 1
ATOM 1532 O O . LEU A 1 189 ? -0.657 -5.714 -6.839 1.00 92.44 189 LEU A O 1
ATOM 1536 N N . LYS A 1 190 ? -2.349 -7.154 -6.470 1.00 90.88 190 LYS A N 1
ATOM 1537 C CA . LYS A 1 190 ? -1.573 -8.362 -6.788 1.00 90.88 190 LYS A CA 1
ATOM 1538 C C . LYS A 1 190 ? -1.184 -8.416 -8.265 1.00 90.88 190 LYS A C 1
ATOM 1540 O O . LYS A 1 190 ? -0.022 -8.655 -8.557 1.00 90.88 190 LYS A O 1
ATOM 1545 N N . ARG A 1 191 ? -2.121 -8.139 -9.178 1.00 88.50 191 ARG A N 1
ATOM 1546 C CA . ARG A 1 191 ? -1.855 -8.143 -10.630 1.00 88.50 191 ARG A CA 1
ATOM 1547 C C . ARG A 1 191 ? -0.937 -7.004 -11.076 1.00 88.50 191 ARG A C 1
ATOM 1549 O O . ARG A 1 191 ? -0.138 -7.184 -11.985 1.00 88.50 191 ARG A O 1
ATOM 1556 N N . ALA A 1 192 ? -1.059 -5.835 -10.450 1.00 89.75 192 ALA A N 1
ATOM 1557 C CA . ALA A 1 192 ? -0.263 -4.658 -10.781 1.00 89.75 192 ALA A CA 1
ATOM 1558 C C . ALA A 1 192 ? 1.191 -4.761 -10.292 1.00 89.75 192 ALA A C 1
ATOM 1560 O O . ALA A 1 192 ? 2.049 -4.034 -10.785 1.00 89.75 192 ALA A O 1
ATOM 1561 N N . ARG A 1 193 ? 1.483 -5.624 -9.310 1.00 91.69 193 ARG A N 1
ATOM 1562 C CA . ARG A 1 193 ? 2.820 -5.732 -8.720 1.00 91.69 193 ARG A CA 1
ATOM 1563 C C . ARG A 1 193 ? 3.802 -6.370 -9.715 1.00 91.69 193 ARG A C 1
ATOM 1565 O O . ARG A 1 193 ? 3.608 -7.527 -10.077 1.00 91.69 193 ARG A O 1
ATOM 1572 N N . PRO A 1 194 ? 4.877 -5.670 -10.119 1.00 90.69 194 PRO A N 1
ATOM 1573 C CA . PRO A 1 194 ? 5.878 -6.244 -11.003 1.00 90.69 194 PRO A CA 1
ATOM 1574 C C . PRO A 1 194 ? 6.753 -7.255 -10.259 1.00 90.69 194 PRO A C 1
ATOM 1576 O O . PRO A 1 194 ? 7.142 -7.037 -9.106 1.00 90.69 194 PRO A O 1
ATOM 1579 N N . TYR A 1 195 ? 7.123 -8.323 -10.953 1.00 86.62 195 TYR A N 1
ATOM 1580 C CA . TYR A 1 195 ? 8.092 -9.315 -10.501 1.00 86.62 195 TYR A CA 1
ATOM 1581 C C . TYR A 1 195 ? 9.454 -9.021 -11.116 1.00 86.62 195 TYR A C 1
ATOM 1583 O O . TYR A 1 195 ? 9.544 -8.389 -12.166 1.00 86.62 195 TYR A O 1
ATOM 1591 N N . VAL A 1 196 ? 10.525 -9.466 -10.460 1.00 86.88 196 VAL A N 1
ATOM 1592 C CA . VAL A 1 196 ? 11.876 -9.303 -11.000 1.00 86.88 196 VAL A CA 1
ATOM 1593 C C . VAL A 1 196 ? 12.592 -10.637 -11.028 1.00 86.88 196 VAL A C 1
ATOM 1595 O O . VAL A 1 196 ? 12.846 -11.232 -9.979 1.00 86.88 196 VAL A O 1
ATOM 1598 N N . GLU A 1 197 ? 12.955 -11.053 -12.233 1.00 83.38 197 GLU A N 1
ATOM 1599 C CA . GLU A 1 197 ? 13.926 -12.107 -12.492 1.00 83.38 197 GLU A CA 1
ATOM 1600 C C . GLU A 1 197 ? 15.280 -11.434 -12.716 1.00 83.38 197 GLU A C 1
ATOM 1602 O O . GLU A 1 197 ? 15.396 -10.485 -13.485 1.00 83.38 197 GLU A O 1
ATOM 1607 N N . SER A 1 198 ? 16.313 -11.884 -12.020 1.00 73.25 198 SER A N 1
ATOM 1608 C CA . SER A 1 198 ? 17.665 -11.352 -12.181 1.00 73.25 198 SER A CA 1
ATOM 1609 C C . SER A 1 198 ? 18.630 -12.520 -12.246 1.00 73.25 198 SER A C 1
ATOM 1611 O O . SER A 1 198 ? 18.570 -13.390 -11.378 1.00 73.25 198 SER A O 1
ATOM 1613 N N . ASP A 1 199 ? 19.499 -12.516 -13.249 1.00 69.81 199 ASP A N 1
ATOM 1614 C CA . ASP A 1 199 ? 20.676 -13.378 -13.294 1.00 69.81 199 ASP A CA 1
ATOM 1615 C C . ASP A 1 199 ? 21.857 -12.557 -12.769 1.00 69.81 199 ASP A C 1
ATOM 1617 O O . ASP A 1 199 ? 22.031 -11.412 -13.193 1.00 69.81 199 ASP A O 1
ATOM 1621 N N . GLU A 1 200 ? 22.614 -13.096 -11.809 1.00 60.41 200 GLU A N 1
ATOM 1622 C CA . GLU A 1 200 ? 23.483 -12.344 -10.883 1.00 60.41 200 GLU A CA 1
ATOM 1623 C C . GLU A 1 200 ? 24.568 -11.479 -11.560 1.00 60.41 200 GLU A C 1
ATOM 1625 O O . GLU A 1 200 ? 25.242 -10.712 -10.873 1.00 60.41 200 GLU A O 1
ATOM 1630 N N . GLN A 1 201 ? 24.751 -11.567 -12.884 1.00 60.66 201 GLN A N 1
ATOM 1631 C CA . GLN A 1 201 ? 25.776 -10.822 -13.627 1.00 60.66 201 GLN A CA 1
ATOM 1632 C C . GLN A 1 201 ? 25.356 -10.318 -15.018 1.00 60.66 201 GLN A C 1
ATOM 1634 O O . GLN A 1 201 ? 26.173 -9.688 -15.690 1.00 60.66 201 GLN A O 1
ATOM 1639 N N . THR A 1 202 ? 24.125 -10.576 -15.473 1.00 69.38 202 THR A N 1
ATOM 1640 C CA . THR A 1 202 ? 23.835 -10.528 -16.922 1.00 69.38 202 THR A CA 1
ATOM 1641 C C . THR A 1 202 ? 22.718 -9.558 -17.279 1.00 69.38 202 THR A C 1
ATOM 1643 O O . THR A 1 202 ? 22.887 -8.735 -18.174 1.00 69.38 202 THR A O 1
ATOM 1646 N N . TYR A 1 203 ? 21.585 -9.614 -16.580 1.00 78.94 203 TYR A N 1
ATOM 1647 C CA . TYR A 1 203 ? 20.455 -8.721 -16.835 1.00 78.94 203 TYR A CA 1
ATOM 1648 C C . TYR A 1 203 ? 19.514 -8.650 -15.632 1.00 78.94 203 TYR A C 1
ATOM 1650 O O . TYR A 1 203 ? 19.442 -9.566 -14.806 1.00 78.94 203 TYR A O 1
ATOM 1658 N N . ILE A 1 204 ? 18.731 -7.574 -15.585 1.00 84.06 204 ILE A N 1
ATOM 1659 C CA . ILE A 1 204 ? 17.576 -7.447 -14.699 1.00 84.06 204 ILE A CA 1
ATOM 1660 C C . ILE A 1 204 ? 16.330 -7.465 -15.571 1.00 84.06 204 ILE A C 1
ATOM 1662 O O . ILE A 1 204 ? 16.165 -6.626 -16.453 1.00 84.06 204 ILE A O 1
ATOM 1666 N N . ARG A 1 205 ? 15.429 -8.409 -15.317 1.00 88.12 205 ARG A N 1
ATOM 1667 C CA . ARG A 1 205 ? 14.177 -8.546 -16.049 1.00 88.12 205 ARG A CA 1
ATOM 1668 C C . ARG A 1 205 ? 13.006 -8.205 -15.147 1.00 88.12 205 ARG A C 1
ATOM 1670 O O . ARG A 1 205 ? 12.684 -8.943 -14.218 1.00 88.12 205 ARG A O 1
ATOM 1677 N N . ILE A 1 206 ? 12.341 -7.100 -15.452 1.00 88.12 206 ILE A N 1
ATOM 1678 C CA . ILE A 1 206 ? 11.106 -6.693 -14.788 1.00 88.12 206 ILE A CA 1
ATOM 1679 C C . ILE A 1 206 ? 9.936 -7.276 -15.571 1.00 88.12 206 ILE A C 1
ATOM 1681 O O . ILE A 1 206 ? 9.775 -7.001 -16.758 1.00 88.12 206 ILE A O 1
ATOM 1685 N N . ILE A 1 207 ? 9.124 -8.087 -14.906 1.00 87.62 207 ILE A N 1
ATOM 1686 C CA . ILE A 1 207 ? 7.967 -8.766 -15.477 1.00 87.62 207 ILE A CA 1
ATOM 1687 C C . ILE A 1 207 ? 6.702 -8.137 -14.915 1.00 87.62 207 ILE A C 1
ATOM 1689 O O . ILE A 1 207 ? 6.520 -8.018 -13.704 1.00 87.62 207 ILE A O 1
ATOM 1693 N N . ILE A 1 208 ? 5.818 -7.748 -15.817 1.00 82.88 208 ILE A N 1
ATOM 1694 C CA . ILE A 1 208 ? 4.517 -7.170 -15.533 1.00 82.88 208 ILE A CA 1
ATOM 1695 C C . ILE A 1 208 ? 3.484 -8.170 -16.049 1.00 82.88 208 ILE A C 1
ATOM 1697 O O . ILE A 1 208 ? 3.448 -8.448 -17.251 1.00 82.88 208 ILE A O 1
ATOM 1701 N N . SER A 1 209 ? 2.642 -8.674 -15.139 1.00 71.44 209 SER A N 1
ATOM 1702 C CA . SER A 1 209 ? 1.731 -9.829 -15.305 1.00 71.44 209 SER A CA 1
ATOM 1703 C C . SER A 1 209 ? 2.411 -11.165 -15.632 1.00 71.44 209 SER A C 1
ATOM 1705 O O . SER A 1 209 ? 3.535 -11.216 -16.128 1.00 71.44 209 SER A O 1
ATOM 1707 N N . GLU A 1 210 ? 1.737 -12.263 -15.288 1.00 59.66 210 GLU A N 1
ATOM 1708 C CA . GLU A 1 210 ? 2.268 -13.619 -15.444 1.00 59.66 210 GLU A CA 1
ATOM 1709 C C . GLU A 1 210 ? 2.338 -14.052 -16.917 1.00 59.66 210 GLU A C 1
ATOM 1711 O O . GLU A 1 210 ? 1.590 -13.586 -17.780 1.00 59.66 210 GLU A O 1
ATOM 1716 N N . TYR A 1 211 ? 3.272 -14.960 -17.211 1.00 48.81 211 TYR A N 1
ATOM 1717 C CA . TYR A 1 211 ? 3.479 -15.494 -18.554 1.00 48.81 211 TYR A CA 1
ATOM 1718 C C . TYR A 1 211 ? 2.225 -16.235 -19.042 1.00 48.81 211 TYR A C 1
ATOM 1720 O O . TYR A 1 211 ? 1.787 -17.196 -18.414 1.00 48.81 211 TYR A O 1
ATOM 1728 N N . GLY A 1 212 ? 1.663 -15.802 -20.173 1.00 47.84 212 GLY A N 1
ATOM 1729 C CA . GLY A 1 212 ? 0.433 -16.368 -20.741 1.00 47.84 212 GLY A CA 1
ATOM 1730 C C . GLY A 1 212 ? -0.829 -15.533 -20.505 1.00 47.84 212 GLY A C 1
ATOM 1731 O O . GLY A 1 212 ? -1.864 -15.846 -21.094 1.00 47.84 212 GLY A O 1
ATOM 1732 N N . GLU A 1 213 ? -0.758 -14.451 -19.722 1.00 65.44 213 GLU A N 1
ATOM 1733 C CA . GLU A 1 213 ? -1.814 -13.436 -19.721 1.00 65.44 213 GLU A CA 1
ATOM 1734 C C . GLU A 1 213 ? -1.710 -12.535 -20.967 1.00 65.44 213 GLU A C 1
ATOM 1736 O O . GLU A 1 213 ? -0.600 -12.231 -21.417 1.00 65.44 213 GLU A O 1
ATOM 1741 N N . PRO A 1 214 ? -2.843 -12.068 -21.531 1.00 58.38 214 PRO A N 1
ATOM 1742 C CA . PRO A 1 214 ? -2.848 -11.184 -22.702 1.00 58.38 214 PRO A CA 1
ATOM 1743 C C . PRO A 1 214 ? -2.084 -9.869 -22.476 1.00 58.38 214 PRO A C 1
ATOM 1745 O O . PRO A 1 214 ? -1.659 -9.241 -23.442 1.00 58.38 214 PRO A O 1
ATOM 1748 N N . ASP A 1 215 ? -1.861 -9.492 -21.215 1.00 64.38 215 ASP A N 1
ATOM 1749 C CA . ASP A 1 215 ? -1.205 -8.245 -20.829 1.00 64.38 215 ASP A CA 1
ATOM 1750 C C . ASP A 1 215 ? 0.279 -8.418 -20.439 1.00 64.38 215 ASP A C 1
ATOM 1752 O O . ASP A 1 215 ? 0.885 -7.486 -19.891 1.00 64.38 215 ASP A O 1
ATOM 1756 N N . PHE A 1 216 ? 0.868 -9.597 -20.692 1.00 74.75 216 PHE A N 1
ATOM 1757 C CA . PHE A 1 216 ? 2.260 -9.900 -20.355 1.00 74.75 216 PHE A CA 1
ATOM 1758 C C . PHE A 1 216 ? 3.231 -8.890 -20.984 1.00 74.75 216 PHE A C 1
ATOM 1760 O O . PHE A 1 216 ? 3.267 -8.698 -22.201 1.00 74.75 216 PHE A O 1
ATOM 1767 N N . CYS A 1 217 ? 4.079 -8.291 -20.151 1.00 78.31 217 CYS A N 1
ATOM 1768 C CA . CYS A 1 217 ? 5.155 -7.409 -20.582 1.00 78.31 217 CYS A CA 1
ATOM 1769 C C . CYS A 1 217 ? 6.419 -7.732 -19.783 1.00 78.31 217 CYS A C 1
ATOM 1771 O O . CYS A 1 217 ? 6.377 -7.834 -18.558 1.00 78.31 217 CYS A O 1
ATOM 1773 N N . SER A 1 218 ? 7.555 -7.884 -20.466 1.00 84.31 218 SER A N 1
ATOM 1774 C CA . SER A 1 218 ? 8.852 -8.030 -19.806 1.00 84.31 218 SER A CA 1
ATOM 1775 C C . SER A 1 218 ? 9.838 -6.999 -20.325 1.00 84.31 218 SER A C 1
ATOM 1777 O O . SER A 1 218 ? 10.034 -6.895 -21.535 1.00 84.31 218 SER A O 1
ATOM 1779 N N . LEU A 1 219 ? 10.480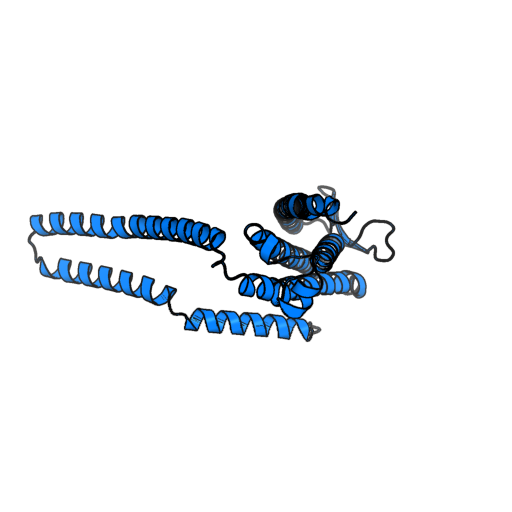 -6.290 -19.404 1.00 85.31 219 LEU A N 1
ATOM 1780 C CA . LEU A 1 219 ? 11.437 -5.228 -19.673 1.00 85.31 219 LEU A CA 1
ATOM 1781 C C . LEU A 1 219 ? 12.811 -5.683 -19.200 1.00 85.31 219 LEU A C 1
ATOM 1783 O O . LEU A 1 219 ? 12.962 -6.090 -18.047 1.00 85.31 219 LEU A O 1
ATOM 1787 N N . MET A 1 220 ? 13.789 -5.635 -20.097 1.00 85.12 220 MET A N 1
ATOM 1788 C CA . MET A 1 220 ? 15.184 -5.912 -19.771 1.00 85.12 220 MET A CA 1
ATOM 1789 C C . MET A 1 220 ? 15.881 -4.602 -19.425 1.00 85.12 220 MET A C 1
ATOM 1791 O O . MET A 1 220 ? 15.691 -3.606 -20.121 1.00 85.12 220 MET A O 1
ATOM 1795 N N . LEU A 1 221 ? 16.665 -4.626 -18.356 1.00 85.69 221 LEU A N 1
ATOM 1796 C CA . LEU A 1 221 ? 17.601 -3.577 -17.987 1.00 85.69 221 LEU A CA 1
ATOM 1797 C C . LEU A 1 221 ? 19.003 -4.174 -17.987 1.00 85.69 221 LEU A C 1
ATOM 1799 O O . LEU A 1 221 ? 19.202 -5.299 -17.498 1.00 85.69 221 LEU A O 1
ATOM 1803 N N . ASP A 1 222 ? 19.960 -3.398 -18.476 1.00 84.88 222 ASP A N 1
ATOM 1804 C CA . ASP A 1 222 ? 21.368 -3.730 -18.367 1.00 84.88 222 ASP A CA 1
ATOM 1805 C C . ASP A 1 222 ? 21.774 -3.872 -16.894 1.00 84.88 222 ASP A C 1
ATOM 1807 O O . ASP A 1 222 ? 21.314 -3.157 -15.991 1.00 84.88 222 ASP A O 1
ATOM 1811 N N . TYR A 1 223 ? 22.648 -4.843 -16.632 1.00 83.75 223 TYR A N 1
ATOM 1812 C CA . TYR A 1 223 ? 23.145 -5.065 -15.286 1.00 83.75 223 TYR A CA 1
ATOM 1813 C C . TYR A 1 223 ? 23.949 -3.850 -14.803 1.00 83.75 223 TYR A C 1
ATOM 1815 O O . TYR A 1 223 ? 24.945 -3.441 -15.401 1.00 83.75 223 TYR A O 1
ATOM 1823 N N . SER A 1 224 ? 23.557 -3.324 -13.645 1.00 87.25 224 SER A N 1
ATOM 1824 C CA . SER A 1 224 ? 24.306 -2.320 -12.896 1.00 87.25 224 SER A CA 1
ATOM 1825 C C . SER A 1 224 ? 24.227 -2.646 -11.404 1.00 87.25 224 SER A C 1
ATOM 1827 O O . SER A 1 224 ? 23.125 -2.901 -10.904 1.00 87.25 224 SER A O 1
ATOM 1829 N N . PRO A 1 225 ? 25.341 -2.575 -10.646 1.00 86.50 225 PRO A N 1
ATOM 1830 C CA . PRO A 1 225 ? 25.319 -2.776 -9.195 1.00 86.50 225 PRO A CA 1
ATOM 1831 C C . PRO A 1 225 ? 24.321 -1.859 -8.474 1.00 86.50 225 PRO A C 1
ATOM 1833 O O . PRO A 1 225 ? 23.725 -2.246 -7.470 1.00 86.50 225 PRO A O 1
ATOM 1836 N N . GLN A 1 226 ? 24.106 -0.648 -8.999 1.00 88.44 226 GLN A N 1
ATOM 1837 C CA . GLN A 1 226 ? 23.151 0.310 -8.438 1.00 88.44 226 GLN A CA 1
ATOM 1838 C C . GLN A 1 226 ? 21.704 -0.145 -8.658 1.00 88.44 226 GLN A C 1
ATOM 1840 O O . GLN A 1 226 ? 20.889 -0.091 -7.737 1.00 88.44 226 GLN A O 1
ATOM 1845 N N . TYR A 1 227 ? 21.390 -0.633 -9.861 1.00 89.25 227 TYR A N 1
ATOM 1846 C CA . TYR A 1 227 ? 20.055 -1.129 -10.192 1.00 89.25 227 TYR A CA 1
ATOM 1847 C C . TYR A 1 227 ? 19.733 -2.406 -9.414 1.00 89.25 227 TYR A C 1
ATOM 1849 O O . TYR A 1 227 ? 18.631 -2.533 -8.882 1.00 89.25 227 TYR A O 1
ATOM 1857 N N . MET A 1 228 ? 20.714 -3.296 -9.245 1.00 87.94 228 MET A N 1
ATOM 1858 C CA . MET A 1 228 ? 20.563 -4.487 -8.407 1.00 87.94 228 MET A CA 1
ATOM 1859 C C . MET A 1 228 ? 20.295 -4.143 -6.945 1.00 87.94 228 MET A C 1
ATOM 1861 O O . MET A 1 228 ? 19.347 -4.665 -6.366 1.00 87.94 228 MET A O 1
ATOM 1865 N N . ALA A 1 229 ? 21.049 -3.207 -6.358 1.00 88.94 229 ALA A N 1
ATOM 1866 C CA . ALA A 1 229 ? 20.819 -2.785 -4.976 1.00 88.94 229 ALA A CA 1
ATOM 1867 C C . ALA A 1 229 ? 19.393 -2.238 -4.764 1.00 88.94 229 ALA A C 1
ATOM 1869 O O . ALA A 1 229 ? 18.751 -2.526 -3.751 1.00 88.94 229 ALA A O 1
ATOM 1870 N N . ILE A 1 230 ? 18.879 -1.481 -5.739 1.00 89.69 230 ILE A N 1
ATOM 1871 C CA . ILE A 1 230 ? 17.500 -0.980 -5.749 1.00 89.69 230 ILE A CA 1
ATOM 1872 C C . ILE A 1 230 ? 16.491 -2.131 -5.810 1.00 89.69 230 ILE A C 1
ATOM 1874 O O . ILE A 1 230 ? 15.542 -2.158 -5.024 1.00 89.69 230 ILE A O 1
ATOM 1878 N N . VAL A 1 231 ? 16.677 -3.064 -6.743 1.00 89.69 231 VAL A N 1
ATOM 1879 C CA . VAL A 1 231 ? 15.782 -4.210 -6.937 1.00 89.69 231 VAL A CA 1
ATOM 1880 C C . VAL A 1 231 ? 15.755 -5.089 -5.693 1.00 89.69 231 VAL A C 1
ATOM 1882 O O . VAL A 1 231 ? 14.677 -5.460 -5.234 1.00 89.69 231 VAL A O 1
ATOM 1885 N N . ASP A 1 232 ? 16.910 -5.380 -5.102 1.00 89.69 232 ASP A N 1
ATOM 1886 C CA . ASP A 1 232 ? 17.010 -6.218 -3.908 1.00 89.69 232 ASP A CA 1
ATOM 1887 C C . ASP A 1 232 ? 16.374 -5.554 -2.688 1.00 89.69 232 ASP A C 1
ATOM 1889 O O . ASP A 1 232 ? 15.701 -6.216 -1.890 1.00 89.69 232 ASP A O 1
ATOM 1893 N N . PHE A 1 233 ? 16.535 -4.235 -2.551 1.00 90.81 233 PHE A N 1
ATOM 1894 C CA . PHE A 1 233 ? 15.818 -3.469 -1.539 1.00 90.81 233 PHE A CA 1
ATOM 1895 C C . PHE A 1 233 ? 14.301 -3.581 -1.738 1.00 90.81 233 PHE A C 1
ATOM 1897 O O . PHE A 1 233 ? 13.584 -3.925 -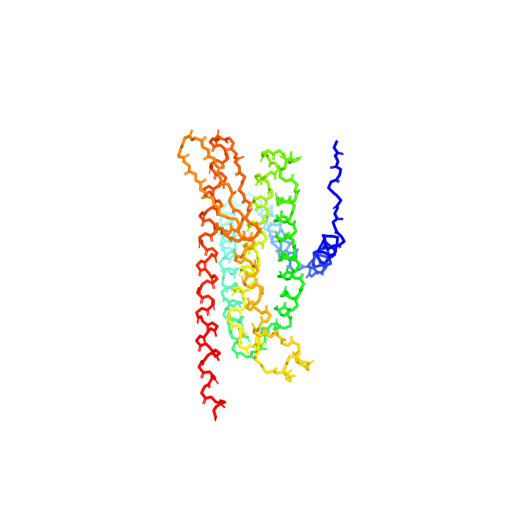0.796 1.00 90.81 233 PHE A O 1
ATOM 1904 N N . GLN A 1 234 ? 13.813 -3.361 -2.963 1.00 92.19 234 GLN A N 1
ATOM 1905 C CA . GLN A 1 234 ? 12.387 -3.466 -3.281 1.00 92.19 234 GLN A CA 1
ATOM 1906 C C . GLN A 1 234 ? 11.856 -4.881 -3.034 1.00 92.19 234 GLN A C 1
ATOM 1908 O O . GLN A 1 234 ? 10.815 -5.017 -2.401 1.00 92.19 234 GLN A O 1
ATOM 1913 N N . LYS A 1 235 ? 12.584 -5.938 -3.422 1.00 90.25 235 LYS A N 1
ATOM 1914 C CA . LYS A 1 235 ? 12.220 -7.341 -3.146 1.00 90.25 235 LYS A CA 1
ATOM 1915 C C . LYS A 1 235 ? 12.000 -7.586 -1.650 1.00 90.25 235 LYS A C 1
ATOM 1917 O O . LYS A 1 235 ? 10.935 -8.072 -1.273 1.00 90.25 235 LYS A O 1
ATOM 1922 N N . LYS A 1 236 ? 12.946 -7.177 -0.796 1.00 90.94 236 LYS A N 1
ATOM 1923 C CA . LYS A 1 236 ? 12.846 -7.342 0.670 1.00 90.94 236 LYS A CA 1
ATOM 1924 C C . LYS A 1 236 ? 11.656 -6.589 1.262 1.00 90.94 236 LYS A C 1
ATOM 1926 O O . LYS A 1 236 ? 10.923 -7.120 2.095 1.00 90.94 236 LYS A O 1
ATOM 1931 N N . VAL A 1 237 ? 11.456 -5.341 0.838 1.00 92.06 237 VAL A N 1
ATOM 1932 C CA . VAL A 1 237 ? 10.322 -4.526 1.294 1.00 92.06 237 VAL A CA 1
ATOM 1933 C C . VAL A 1 237 ? 9.004 -5.158 0.843 1.00 92.06 237 VAL A C 1
ATOM 1935 O O . VAL A 1 237 ? 8.078 -5.310 1.638 1.00 92.06 237 VAL A O 1
ATOM 1938 N N . ASN A 1 238 ? 8.936 -5.589 -0.411 1.00 92.75 238 ASN A N 1
ATOM 1939 C CA . ASN A 1 238 ? 7.758 -6.198 -1.008 1.00 92.75 238 ASN A CA 1
ATOM 1940 C C . ASN A 1 238 ? 7.361 -7.512 -0.341 1.00 92.75 238 ASN A C 1
ATOM 1942 O O . ASN A 1 238 ? 6.173 -7.740 -0.132 1.00 92.75 238 ASN A O 1
ATOM 1946 N N . GLU A 1 239 ? 8.330 -8.350 0.016 1.00 92.56 239 GLU A N 1
ATOM 1947 C CA . GLU A 1 239 ? 8.093 -9.589 0.754 1.00 92.56 239 GLU A CA 1
ATOM 1948 C C . GLU A 1 239 ? 7.418 -9.310 2.103 1.00 92.56 239 GLU A C 1
ATOM 1950 O O . GLU A 1 239 ? 6.385 -9.902 2.420 1.00 92.56 239 GLU A O 1
ATOM 1955 N N . LYS A 1 240 ? 7.921 -8.321 2.853 1.00 92.69 240 LYS A N 1
ATOM 1956 C CA . LYS A 1 240 ? 7.319 -7.895 4.123 1.00 92.69 240 LYS A CA 1
ATOM 1957 C C . LYS A 1 240 ? 5.854 -7.468 3.958 1.00 92.69 240 LYS A C 1
ATOM 1959 O O . LYS A 1 240 ? 5.004 -7.900 4.733 1.00 92.69 240 LYS A O 1
ATOM 1964 N N . TYR A 1 241 ? 5.545 -6.638 2.961 1.00 92.62 241 TYR A N 1
ATOM 1965 C CA . TYR A 1 241 ? 4.166 -6.189 2.726 1.00 92.62 241 TYR A CA 1
ATOM 1966 C C . TYR A 1 241 ? 3.263 -7.307 2.195 1.00 92.62 241 TYR A C 1
ATOM 1968 O O . TYR A 1 241 ? 2.098 -7.381 2.577 1.00 92.62 241 TYR A O 1
ATOM 1976 N N . ASN A 1 242 ? 3.785 -8.219 1.376 1.00 91.94 242 ASN A N 1
ATOM 1977 C CA . ASN A 1 242 ? 3.035 -9.400 0.952 1.00 91.94 242 ASN A CA 1
ATOM 1978 C C . ASN A 1 242 ? 2.649 -10.278 2.151 1.00 91.94 242 ASN A C 1
ATOM 1980 O O . ASN A 1 242 ? 1.517 -10.756 2.204 1.00 91.94 242 ASN A O 1
ATOM 1984 N N . ASN A 1 243 ? 3.538 -10.426 3.139 1.00 91.38 243 ASN A N 1
ATOM 1985 C CA . ASN A 1 243 ? 3.229 -11.137 4.380 1.00 91.38 243 ASN A CA 1
ATOM 1986 C C . ASN A 1 243 ? 2.108 -10.439 5.163 1.00 91.38 243 ASN A C 1
ATOM 1988 O O . ASN A 1 243 ? 1.114 -11.082 5.482 1.00 91.38 243 ASN A O 1
ATOM 1992 N N . PHE A 1 244 ? 2.183 -9.114 5.352 1.00 89.75 244 PHE A N 1
ATOM 1993 C CA . PHE A 1 244 ? 1.096 -8.346 5.981 1.00 89.75 244 PHE A CA 1
ATOM 1994 C C . PHE A 1 244 ? -0.245 -8.528 5.267 1.00 89.75 244 PHE A C 1
ATOM 1996 O O . PHE A 1 244 ? -1.280 -8.718 5.907 1.00 89.75 244 PHE A O 1
ATOM 2003 N N . LEU A 1 245 ? -0.241 -8.488 3.934 1.00 91.50 245 LEU A N 1
ATOM 2004 C CA . LEU A 1 245 ? -1.452 -8.670 3.146 1.00 91.50 245 LEU A CA 1
ATOM 2005 C C . LEU A 1 245 ? -2.020 -10.088 3.293 1.00 91.50 245 LEU A C 1
ATOM 2007 O O . LEU A 1 245 ? -3.235 -10.246 3.406 1.00 91.50 245 LEU A O 1
ATOM 2011 N N . ASN A 1 246 ? -1.163 -11.110 3.300 1.00 91.19 246 ASN A N 1
ATOM 2012 C CA . ASN A 1 246 ? -1.578 -12.499 3.483 1.00 91.19 246 ASN A CA 1
ATOM 2013 C C . ASN A 1 246 ? -2.169 -12.727 4.880 1.00 91.19 246 ASN A C 1
ATOM 2015 O O . ASN A 1 246 ? -3.269 -13.272 4.977 1.00 91.19 246 ASN A O 1
ATOM 2019 N N . ASP A 1 247 ? -1.507 -12.237 5.929 1.00 89.88 247 ASP A N 1
ATOM 2020 C CA . ASP A 1 247 ? -1.998 -12.307 7.310 1.00 89.88 247 ASP A CA 1
ATOM 2021 C C . ASP A 1 247 ? -3.366 -11.627 7.443 1.00 89.88 247 ASP A C 1
ATOM 2023 O O . ASP A 1 247 ? -4.312 -12.191 7.996 1.00 89.88 247 ASP A O 1
ATOM 2027 N N . PHE A 1 248 ? -3.511 -10.434 6.859 1.00 90.62 248 PHE A N 1
ATOM 2028 C CA . PHE A 1 248 ? -4.781 -9.716 6.834 1.00 90.62 248 PHE A CA 1
ATOM 2029 C C . PHE A 1 248 ? -5.882 -10.507 6.122 1.00 90.62 248 PHE A C 1
ATOM 2031 O O . PHE A 1 248 ? -6.984 -10.622 6.655 1.00 90.62 248 PHE A O 1
ATOM 2038 N N . ILE A 1 249 ? -5.602 -11.087 4.948 1.00 90.25 249 ILE A N 1
ATOM 2039 C CA . ILE A 1 249 ? -6.578 -11.901 4.207 1.00 90.25 249 ILE A CA 1
ATOM 2040 C C . ILE A 1 249 ? -7.020 -13.111 5.035 1.00 90.25 249 ILE A C 1
ATOM 2042 O O . ILE A 1 249 ? -8.212 -13.414 5.045 1.00 90.25 249 ILE A O 1
ATOM 2046 N N . ILE A 1 250 ? -6.095 -13.787 5.724 1.00 88.88 250 ILE A N 1
ATOM 2047 C CA . ILE A 1 250 ? -6.411 -14.933 6.589 1.00 88.88 250 ILE A CA 1
ATOM 2048 C C . ILE A 1 250 ? -7.372 -14.506 7.703 1.00 88.88 250 ILE A C 1
ATOM 2050 O O . ILE A 1 250 ? -8.408 -15.139 7.887 1.00 88.88 250 ILE A O 1
ATOM 2054 N N . ILE A 1 251 ? -7.079 -13.401 8.393 1.00 85.88 251 ILE A N 1
ATOM 2055 C CA . ILE A 1 251 ? -7.910 -12.909 9.503 1.00 85.88 251 ILE A CA 1
ATOM 2056 C C . ILE A 1 251 ? -9.284 -12.430 9.015 1.00 85.88 251 ILE A C 1
ATOM 2058 O O . ILE A 1 251 ? -10.297 -12.657 9.674 1.00 85.88 251 ILE A O 1
ATOM 2062 N N . VAL A 1 252 ? -9.344 -11.765 7.857 1.00 87.75 252 VAL A N 1
ATOM 2063 C CA . VAL A 1 252 ? -10.615 -11.340 7.248 1.00 87.75 252 VAL A CA 1
ATOM 2064 C C . VAL A 1 252 ? -11.460 -12.565 6.902 1.00 87.75 252 VAL A C 1
ATOM 2066 O O . VAL A 1 252 ? -12.635 -12.597 7.255 1.00 87.75 252 VAL A O 1
ATOM 2069 N N . LYS A 1 253 ? -10.868 -13.586 6.272 1.00 87.06 253 LYS A N 1
ATOM 2070 C CA . LYS A 1 253 ? -11.568 -14.842 5.970 1.00 87.06 253 LYS A CA 1
ATOM 2071 C C . LYS A 1 253 ? -12.088 -15.513 7.235 1.00 87.06 253 LYS A C 1
ATOM 2073 O O . LYS A 1 253 ? -13.277 -15.770 7.320 1.00 87.06 253 LYS A O 1
ATOM 2078 N N . ASP A 1 254 ? -11.253 -15.696 8.255 1.00 84.94 254 ASP A N 1
ATOM 2079 C CA . ASP A 1 254 ? -11.684 -16.297 9.527 1.00 84.94 254 ASP A CA 1
ATOM 2080 C C . ASP A 1 254 ? -12.861 -15.539 10.168 1.00 84.94 254 ASP A C 1
ATOM 2082 O O . ASP A 1 254 ? -13.807 -16.129 10.689 1.00 84.94 254 ASP A O 1
ATOM 2086 N N . LYS A 1 255 ? -12.861 -14.208 10.064 1.00 82.75 255 LYS A N 1
ATOM 2087 C CA . LYS A 1 255 ? -13.917 -13.379 10.642 1.00 82.75 255 LYS A CA 1
ATOM 2088 C C . LYS A 1 255 ? -15.243 -13.419 9.882 1.00 82.75 255 LYS A C 1
ATOM 2090 O O . LYS A 1 255 ? -16.290 -13.305 10.516 1.00 82.75 255 LYS A O 1
ATOM 2095 N N . PHE A 1 256 ? -15.210 -13.495 8.553 1.00 83.31 256 PHE A N 1
ATOM 2096 C CA . PHE A 1 256 ? -16.405 -13.342 7.715 1.00 83.31 256 PHE A CA 1
ATOM 2097 C C . PHE A 1 256 ? -16.868 -14.645 7.048 1.00 83.31 256 PHE A C 1
ATOM 2099 O O . PHE A 1 256 ? -18.063 -14.788 6.803 1.00 83.31 256 PHE A O 1
ATOM 2106 N N . ASP A 1 257 ? -15.989 -15.625 6.830 1.00 70.81 257 ASP A N 1
ATOM 2107 C CA . ASP A 1 257 ? -16.361 -16.936 6.277 1.00 70.81 257 ASP A CA 1
ATOM 2108 C C . ASP A 1 257 ? -16.994 -17.848 7.346 1.00 70.81 257 ASP A C 1
ATOM 2110 O O . ASP A 1 257 ? -17.885 -18.633 7.021 1.00 70.81 257 ASP A O 1
ATOM 2114 N N . ASN A 1 258 ? -16.677 -17.659 8.637 1.00 52.97 258 ASN A N 1
ATOM 2115 C CA . ASN A 1 258 ? -17.410 -18.283 9.755 1.00 52.97 258 ASN A CA 1
ATOM 2116 C C . ASN A 1 258 ? -18.858 -17.755 9.915 1.00 52.97 258 ASN A C 1
ATOM 2118 O O . ASN A 1 258 ? -19.608 -18.243 10.757 1.00 52.97 258 ASN A O 1
ATOM 2122 N N . VAL A 1 259 ? -19.278 -16.770 9.109 1.00 50.44 259 VAL A N 1
ATOM 2123 C CA . VAL A 1 259 ? -20.661 -16.253 9.059 1.00 50.44 259 VAL A CA 1
ATOM 2124 C C . VAL A 1 259 ? -21.467 -16.914 7.923 1.00 50.44 259 VAL A C 1
ATOM 2126 O O . VAL A 1 259 ? -22.677 -16.723 7.824 1.00 50.44 259 VAL A O 1
ATOM 2129 N N . SER A 1 260 ? -20.835 -17.754 7.090 1.00 37.91 260 SER A N 1
ATOM 2130 C CA . SER A 1 260 ? -21.513 -18.473 5.997 1.00 37.91 260 SER A CA 1
ATOM 2131 C C . SER A 1 260 ? -22.424 -19.623 6.459 1.00 37.91 260 SER A C 1
ATOM 2133 O O . SER A 1 260 ? -23.290 -20.045 5.695 1.00 37.91 260 SER A O 1
ATOM 2135 N N . ASP A 1 261 ? -22.332 -20.055 7.721 1.00 37.06 261 ASP A N 1
ATOM 2136 C CA . ASP A 1 261 ? -23.262 -21.030 8.318 1.00 37.06 261 ASP A CA 1
ATOM 2137 C C . ASP A 1 261 ? -24.547 -20.394 8.894 1.00 37.06 261 ASP A C 1
ATOM 2139 O O . ASP A 1 261 ? -25.413 -21.102 9.403 1.00 37.06 261 ASP A O 1
ATOM 2143 N N . LEU A 1 262 ? -24.716 -19.069 8.784 1.00 36.25 262 LEU A N 1
ATOM 2144 C CA . LEU A 1 262 ? -25.936 -18.352 9.197 1.00 36.25 262 LEU A CA 1
ATOM 2145 C C . LEU A 1 262 ? -26.892 -18.021 8.037 1.00 36.25 262 LEU A C 1
ATOM 2147 O O . LEU A 1 262 ? -27.945 -17.430 8.268 1.00 36.25 262 LEU A O 1
ATOM 2151 N N . PHE A 1 263 ? -26.558 -18.434 6.810 1.00 37.00 263 PHE A N 1
ATOM 2152 C CA . PHE A 1 263 ? -27.409 -18.274 5.624 1.00 37.00 263 PHE A CA 1
ATOM 2153 C C . PHE A 1 263 ? -27.509 -19.567 4.793 1.00 37.00 263 PHE A C 1
ATOM 2155 O O . PHE A 1 263 ? -27.393 -19.538 3.566 1.00 37.00 263 PHE A O 1
ATOM 2162 N N . LYS A 1 264 ? -27.736 -20.700 5.469 1.00 32.75 264 LYS A N 1
ATOM 2163 C CA . LYS A 1 264 ? -28.406 -21.865 4.873 1.00 32.75 264 LYS A CA 1
ATOM 2164 C C . LYS A 1 264 ? -29.864 -21.899 5.300 1.00 32.75 264 LYS A C 1
ATOM 2166 O O . LYS A 1 264 ? -30.118 -21.655 6.499 1.00 32.75 264 LYS A O 1
#

Organism: NCBI:txid1160721

Sequence (264 aa):
MKYIKFTDWQELGLKKDVDDIRRTIKSNKSLISTTCVETIVAIISLMLSFFGDDDEKKIIFFNISIIILLAIPIFSGLWFLVNLVKDMYKSSKGMLNVSDKIDSFDNKVCSWTMMSTSYVDILRSCHQSINEEQILFLYQEINYYINKCIEEIYSTLPVVGKVYTCEPNMIINGKHISLSRLYNIISILKRARPYVESDEQTYIRIIISEYGEPDFCSLMLDYSPQYMAIVDFQKKVNEKYNNFLNDFIIIVKDKFDNVSDLFK